Protein AF-A0A809WTP2-F1 (afdb_monomer_lite)

pLDDT: mean 91.94, std 7.13, range [44.53, 98.62]

Structure (mmCIF, N/CA/C/O backbone):
data_AF-A0A809WTP2-F1
#
_entry.id   AF-A0A809WTP2-F1
#
loop_
_atom_site.group_PDB
_atom_site.id
_atom_site.type_symbol
_atom_site.label_atom_id
_atom_site.label_alt_id
_atom_site.label_comp_id
_atom_site.label_asym_id
_atom_site.label_entity_id
_atom_site.label_seq_id
_atom_site.pdbx_PDB_ins_code
_atom_site.Cartn_x
_atom_site.Cartn_y
_atom_site.Cartn_z
_atom_site.occupancy
_atom_site.B_iso_or_equiv
_atom_site.auth_seq_id
_atom_site.auth_comp_id
_atom_site.auth_asym_id
_atom_site.auth_atom_id
_atom_site.pdbx_PDB_model_num
ATOM 1 N N . MET A 1 1 ? 29.126 6.699 -30.511 1.00 44.53 1 MET A N 1
ATOM 2 C CA . MET A 1 1 ? 28.204 7.767 -30.075 1.00 44.53 1 MET A CA 1
ATOM 3 C C . MET A 1 1 ? 26.961 7.068 -29.576 1.00 44.53 1 MET A C 1
ATOM 5 O O . MET A 1 1 ? 26.428 6.268 -30.330 1.00 44.53 1 MET A O 1
ATOM 9 N N . SER A 1 2 ? 26.583 7.266 -28.314 1.00 55.53 2 SER A N 1
ATOM 10 C CA . SER A 1 2 ? 25.297 6.780 -27.807 1.00 55.53 2 SER A CA 1
ATOM 11 C C . SER A 1 2 ? 24.181 7.441 -28.612 1.00 55.53 2 SER A C 1
ATOM 13 O O . SER A 1 2 ? 24.232 8.654 -28.822 1.00 55.53 2 SER A O 1
ATOM 15 N N . ASP A 1 3 ? 23.219 6.651 -29.080 1.00 66.44 3 ASP A N 1
ATOM 16 C CA . ASP A 1 3 ? 21.968 7.174 -29.626 1.00 66.44 3 ASP A CA 1
ATOM 17 C C . ASP A 1 3 ? 21.341 8.094 -28.558 1.00 66.44 3 ASP A C 1
ATOM 19 O O . ASP A 1 3 ? 21.162 7.629 -27.425 1.00 66.44 3 ASP A O 1
ATOM 23 N N . PRO A 1 4 ? 21.097 9.390 -28.844 1.00 61.59 4 PRO A N 1
ATOM 24 C CA . PRO A 1 4 ? 20.534 10.329 -27.873 1.00 61.59 4 PRO A CA 1
ATOM 25 C C . PRO A 1 4 ? 19.273 9.788 -27.182 1.00 61.59 4 PRO A C 1
ATOM 27 O O . PRO A 1 4 ? 19.090 10.015 -25.991 1.00 61.59 4 PRO A O 1
ATOM 30 N N . ASP A 1 5 ? 18.478 8.988 -27.899 1.00 84.06 5 ASP A N 1
ATOM 31 C CA . ASP A 1 5 ? 17.240 8.370 -27.409 1.00 84.06 5 ASP A CA 1
ATOM 32 C C . ASP A 1 5 ? 17.485 7.353 -26.273 1.00 84.06 5 ASP A C 1
ATOM 34 O O . ASP A 1 5 ? 16.754 7.297 -25.283 1.00 84.06 5 ASP A O 1
ATOM 38 N N . ILE A 1 6 ? 18.582 6.589 -26.346 1.00 88.81 6 ILE A N 1
ATOM 39 C CA . ILE A 1 6 ? 18.905 5.568 -25.335 1.00 88.81 6 ILE A CA 1
ATOM 40 C C . ILE A 1 6 ? 19.351 6.221 -24.026 1.00 88.81 6 ILE A C 1
ATOM 42 O O . ILE A 1 6 ? 19.003 5.743 -22.947 1.00 88.81 6 ILE A O 1
ATOM 46 N N . ALA A 1 7 ? 20.132 7.300 -24.096 1.00 90.69 7 ALA A N 1
ATOM 47 C CA . ALA A 1 7 ? 20.603 7.991 -22.898 1.00 90.69 7 ALA A CA 1
ATOM 48 C C . ALA A 1 7 ? 19.428 8.558 -22.083 1.00 90.69 7 ALA A C 1
ATOM 50 O O . ALA A 1 7 ? 19.384 8.379 -20.862 1.00 90.69 7 ALA A O 1
ATOM 51 N N . ASP A 1 8 ? 18.453 9.162 -22.765 1.00 92.62 8 ASP A N 1
ATOM 52 C CA . ASP A 1 8 ? 17.235 9.687 -22.148 1.00 92.62 8 ASP A CA 1
ATOM 53 C C . ASP A 1 8 ? 16.361 8.561 -21.571 1.00 92.62 8 ASP A C 1
ATOM 55 O O . ASP A 1 8 ? 15.854 8.665 -20.449 1.00 92.62 8 ASP A O 1
ATOM 59 N N . GLU A 1 9 ? 16.236 7.437 -22.285 1.00 94.00 9 GLU A N 1
ATOM 60 C CA . GLU A 1 9 ? 15.513 6.262 -21.796 1.00 94.00 9 GLU A CA 1
ATOM 61 C C . GLU A 1 9 ? 16.144 5.668 -20.524 1.00 94.00 9 GLU A C 1
ATOM 63 O O . GLU A 1 9 ? 15.426 5.328 -19.576 1.00 94.00 9 GLU A O 1
ATOM 68 N N . LEU A 1 10 ? 17.475 5.580 -20.465 1.00 95.38 10 LEU A N 1
ATOM 69 C CA . LEU A 1 10 ? 18.195 5.112 -19.279 1.00 95.38 10 LEU A CA 1
ATOM 70 C C . LEU A 1 10 ? 18.031 6.075 -18.099 1.00 95.38 10 LEU A C 1
ATOM 72 O O . LEU A 1 10 ? 17.826 5.624 -16.970 1.00 95.38 10 LEU A O 1
ATOM 76 N N . ALA A 1 11 ? 18.069 7.385 -18.351 1.00 95.56 11 ALA A N 1
ATOM 77 C CA . ALA A 1 11 ? 17.828 8.390 -17.322 1.00 95.56 11 ALA A CA 1
ATOM 78 C C . ALA A 1 11 ? 16.411 8.271 -16.726 1.00 95.56 11 ALA A C 1
ATOM 80 O O . ALA A 1 11 ? 16.260 8.314 -15.501 1.00 95.56 11 ALA A O 1
ATOM 81 N N . ASP A 1 12 ? 15.379 8.047 -17.554 1.00 95.38 12 ASP A N 1
ATOM 82 C CA . ASP A 1 12 ? 14.007 7.809 -17.074 1.00 95.38 12 ASP A CA 1
ATOM 83 C C . ASP A 1 12 ? 13.903 6.527 -16.234 1.00 95.38 12 ASP A C 1
ATOM 85 O O . ASP A 1 12 ? 13.268 6.535 -15.177 1.00 95.38 12 ASP A O 1
ATOM 89 N N . ILE A 1 13 ? 14.551 5.437 -16.661 1.00 97.38 13 ILE A N 1
ATOM 90 C CA . ILE A 1 13 ? 14.579 4.171 -15.911 1.00 97.38 13 ILE A CA 1
ATOM 91 C C . ILE A 1 13 ? 15.212 4.369 -14.532 1.00 97.38 13 ILE A C 1
ATOM 93 O O . ILE A 1 13 ? 14.614 3.962 -13.537 1.00 97.38 13 ILE A O 1
ATOM 97 N N . ILE A 1 14 ? 16.378 5.018 -14.454 1.00 97.94 14 ILE A N 1
ATOM 98 C CA . ILE A 1 14 ? 17.082 5.265 -13.185 1.00 97.94 14 ILE A CA 1
ATOM 99 C C . ILE A 1 14 ? 16.226 6.125 -12.253 1.00 97.94 14 ILE A C 1
ATOM 101 O O . ILE A 1 14 ? 16.077 5.805 -11.073 1.00 97.94 14 ILE A O 1
ATOM 105 N N . ARG A 1 15 ? 15.622 7.198 -12.779 1.00 97.75 15 ARG A N 1
ATOM 106 C CA . ARG A 1 15 ? 14.734 8.069 -11.999 1.00 97.75 15 ARG A CA 1
ATOM 107 C C . ARG A 1 15 ? 13.575 7.273 -11.394 1.00 97.75 15 ARG A C 1
ATOM 109 O O . ARG A 1 15 ? 13.351 7.348 -10.189 1.00 97.75 15 ARG A O 1
ATOM 116 N N . ARG A 1 16 ? 12.874 6.479 -12.210 1.00 96.50 16 ARG A N 1
ATOM 117 C CA . ARG A 1 16 ? 11.748 5.644 -11.755 1.00 96.50 16 ARG A CA 1
ATOM 118 C C . ARG A 1 16 ? 12.181 4.586 -10.751 1.00 96.50 16 ARG A C 1
ATOM 120 O O . ARG A 1 16 ? 11.467 4.352 -9.785 1.00 96.50 16 ARG A O 1
ATOM 127 N N . TRP A 1 17 ? 13.333 3.958 -10.972 1.00 98.44 17 TRP A N 1
ATOM 128 C CA . TRP A 1 17 ? 13.883 2.964 -10.056 1.00 98.44 17 TRP A CA 1
ATOM 129 C C . TRP A 1 17 ? 14.045 3.548 -8.650 1.00 98.44 17 TRP A C 1
ATOM 131 O O . TRP A 1 17 ? 13.510 2.993 -7.694 1.00 98.44 17 TRP A O 1
ATOM 141 N N . ASN A 1 18 ? 14.688 4.715 -8.535 1.00 97.88 18 ASN A N 1
ATOM 142 C CA . ASN A 1 18 ? 14.889 5.396 -7.254 1.00 97.88 18 ASN A CA 1
ATOM 143 C C . ASN A 1 18 ? 13.562 5.799 -6.587 1.00 97.88 18 ASN A C 1
ATOM 145 O O . ASN A 1 18 ? 13.405 5.660 -5.374 1.00 97.88 18 ASN A O 1
ATOM 149 N N . GLU A 1 19 ? 12.595 6.285 -7.372 1.00 95.31 19 GLU A N 1
ATOM 150 C CA . GLU A 1 19 ? 11.250 6.610 -6.875 1.00 95.31 19 GLU A CA 1
ATOM 151 C C . GLU A 1 19 ? 10.561 5.374 -6.281 1.00 95.31 19 GLU A C 1
ATOM 153 O O . GLU A 1 19 ? 9.998 5.439 -5.185 1.00 95.31 19 GLU A O 1
ATOM 158 N N . ILE A 1 20 ? 10.641 4.237 -6.974 1.00 96.19 20 ILE A N 1
ATOM 159 C CA . ILE A 1 20 ? 10.023 2.982 -6.541 1.00 96.19 20 ILE A CA 1
ATOM 160 C C . ILE A 1 20 ? 10.742 2.397 -5.329 1.00 96.19 20 ILE A C 1
ATOM 162 O O . ILE A 1 20 ? 10.068 1.923 -4.423 1.00 96.19 20 ILE A O 1
ATOM 166 N N . GLU A 1 21 ? 12.071 2.467 -5.245 1.00 97.81 21 GLU A N 1
ATOM 167 C CA . GLU A 1 21 ? 12.800 2.048 -4.040 1.00 97.81 21 GLU A CA 1
ATOM 168 C C . GLU A 1 21 ? 12.387 2.869 -2.812 1.00 97.81 21 GLU A C 1
ATOM 170 O O . GLU A 1 21 ? 12.148 2.308 -1.739 1.00 97.81 21 GLU A O 1
ATOM 175 N N . GLY A 1 22 ? 12.220 4.187 -2.970 1.00 94.75 22 GLY A N 1
ATOM 176 C CA . GLY A 1 22 ? 11.700 5.048 -1.908 1.00 94.75 22 GLY A CA 1
ATOM 177 C C . GLY A 1 22 ? 10.287 4.649 -1.471 1.00 94.75 22 GLY A C 1
ATOM 178 O O . GLY A 1 22 ? 10.005 4.547 -0.273 1.00 94.75 22 GLY A O 1
ATOM 179 N N . ARG A 1 23 ? 9.400 4.364 -2.432 1.00 92.62 23 ARG A N 1
ATOM 180 C CA . ARG A 1 23 ? 8.023 3.921 -2.158 1.00 92.62 23 ARG A CA 1
ATOM 181 C C . ARG A 1 23 ? 7.957 2.533 -1.538 1.00 92.62 23 ARG A C 1
ATOM 183 O O . ARG A 1 23 ? 7.187 2.339 -0.601 1.00 92.62 23 ARG A O 1
ATOM 190 N N . LEU A 1 24 ? 8.778 1.600 -2.011 1.00 96.25 24 LEU A N 1
ATOM 191 C CA . LEU A 1 24 ? 8.940 0.279 -1.420 1.00 96.25 24 LEU A CA 1
ATOM 192 C C . LEU A 1 24 ? 9.347 0.423 0.039 1.00 96.25 24 LEU A C 1
ATOM 194 O O . LEU A 1 24 ? 8.697 -0.151 0.907 1.00 96.25 24 LEU A O 1
ATOM 198 N N . LYS A 1 25 ? 10.346 1.263 0.334 1.00 95.62 25 LYS A N 1
ATOM 199 C CA . LYS A 1 25 ? 10.796 1.436 1.712 1.00 95.62 25 LYS A CA 1
ATOM 200 C C . LYS A 1 25 ? 9.708 1.992 2.627 1.00 95.62 25 LYS A C 1
ATOM 202 O O . LYS A 1 25 ? 9.560 1.527 3.757 1.00 95.62 25 LYS A O 1
ATOM 207 N N . ALA A 1 26 ? 8.935 2.959 2.139 1.00 90.56 26 ALA A N 1
ATOM 208 C CA . ALA A 1 26 ? 7.790 3.490 2.870 1.00 90.56 26 ALA A CA 1
ATOM 209 C C . ALA A 1 26 ? 6.713 2.415 3.097 1.00 90.56 26 ALA A C 1
ATOM 211 O O . ALA A 1 26 ? 6.194 2.291 4.205 1.00 90.56 26 ALA A O 1
ATOM 212 N N . ALA A 1 27 ? 6.408 1.605 2.078 1.00 92.75 27 ALA A N 1
ATOM 213 C CA . ALA A 1 27 ? 5.456 0.506 2.193 1.00 92.75 27 ALA A CA 1
ATOM 214 C C . ALA A 1 27 ? 5.910 -0.534 3.231 1.00 92.75 27 ALA A C 1
ATOM 216 O O . ALA A 1 27 ? 5.104 -0.934 4.066 1.00 92.75 27 ALA A O 1
ATOM 217 N N . GLU A 1 28 ? 7.194 -0.903 3.252 1.00 95.12 28 GLU A N 1
ATOM 218 C CA . GLU A 1 28 ? 7.757 -1.809 4.263 1.00 95.12 28 GLU A CA 1
ATOM 219 C C . GLU A 1 28 ? 7.612 -1.259 5.685 1.00 95.12 28 GLU A C 1
ATOM 221 O O . GLU A 1 28 ? 7.230 -1.985 6.599 1.00 95.12 28 GLU A O 1
ATOM 226 N N . GLN A 1 29 ? 7.893 0.033 5.882 1.00 91.75 29 GLN A N 1
ATOM 227 C CA . GLN A 1 29 ? 7.759 0.681 7.189 1.00 91.75 29 GLN A CA 1
ATOM 228 C C . GLN A 1 29 ? 6.308 0.700 7.681 1.00 91.75 29 GLN A C 1
ATOM 230 O O . GLN A 1 29 ? 6.075 0.542 8.875 1.00 91.75 29 GLN A O 1
ATOM 235 N N . ILE A 1 30 ? 5.346 0.881 6.771 1.00 89.19 30 ILE A N 1
ATOM 236 C CA . ILE A 1 30 ? 3.913 0.854 7.091 1.00 89.19 30 ILE A CA 1
ATOM 237 C C . ILE A 1 30 ? 3.455 -0.571 7.408 1.00 89.19 30 ILE A C 1
ATOM 239 O O . ILE A 1 30 ? 2.767 -0.787 8.401 1.00 89.19 30 ILE A O 1
ATOM 243 N N . CYS A 1 31 ? 3.811 -1.534 6.557 1.00 93.00 31 CYS A N 1
ATOM 244 C CA . CYS A 1 31 ? 3.331 -2.909 6.680 1.00 93.00 31 CYS A CA 1
ATOM 245 C C . CYS A 1 31 ? 4.025 -3.671 7.817 1.00 93.00 31 CYS A C 1
ATOM 247 O O . CYS A 1 31 ? 3.471 -4.644 8.318 1.00 93.00 31 CYS A O 1
ATOM 249 N N . GLY A 1 32 ? 5.228 -3.240 8.208 1.00 94.12 32 GLY A N 1
ATOM 250 C CA . GLY A 1 32 ? 6.083 -3.937 9.166 1.00 94.12 32 GLY A CA 1
ATOM 251 C C . GLY A 1 32 ? 6.856 -5.118 8.571 1.00 94.12 32 GLY A C 1
ATOM 252 O O . GLY A 1 32 ? 7.603 -5.762 9.299 1.00 94.12 32 GLY A O 1
ATOM 253 N N . ASP A 1 33 ? 6.716 -5.373 7.266 1.00 96.31 33 ASP A N 1
ATOM 254 C CA . ASP A 1 33 ? 7.278 -6.520 6.550 1.00 96.31 33 ASP A CA 1
ATOM 255 C C . ASP A 1 33 ? 7.764 -6.130 5.145 1.00 96.31 33 ASP A C 1
ATOM 257 O O . ASP A 1 33 ? 7.343 -5.124 4.569 1.00 96.31 33 ASP A O 1
ATOM 261 N N . ALA A 1 34 ? 8.632 -6.961 4.563 1.00 95.88 34 ALA A N 1
ATOM 262 C CA . ALA A 1 34 ? 9.078 -6.802 3.181 1.00 95.88 34 ALA A CA 1
ATOM 263 C C . ALA A 1 34 ? 7.922 -7.010 2.183 1.00 95.88 34 ALA A C 1
ATOM 265 O O . ALA A 1 34 ? 7.234 -8.034 2.220 1.00 95.88 34 ALA A O 1
ATOM 266 N N . VAL A 1 35 ? 7.757 -6.098 1.215 1.00 97.88 35 VAL A N 1
ATOM 267 C CA . VAL A 1 35 ? 6.777 -6.259 0.122 1.00 97.88 35 VAL A CA 1
ATOM 268 C C . VAL A 1 35 ? 7.360 -7.180 -0.955 1.00 97.88 35 VAL A C 1
ATOM 270 O O . VAL A 1 35 ? 7.861 -6.741 -1.990 1.00 97.88 35 VAL A O 1
ATOM 273 N N . VAL A 1 36 ? 7.322 -8.490 -0.694 1.00 98.25 36 VAL A N 1
ATOM 274 C CA . VAL A 1 36 ? 7.994 -9.523 -1.511 1.00 98.25 36 VAL A CA 1
ATOM 275 C C . VAL A 1 36 ? 7.614 -9.459 -2.996 1.00 98.25 36 VAL A C 1
ATOM 277 O O . VAL A 1 36 ? 8.471 -9.679 -3.851 1.00 98.25 36 VAL A O 1
ATOM 280 N N . ALA A 1 37 ? 6.355 -9.145 -3.314 1.00 97.94 37 ALA A N 1
ATOM 281 C CA . ALA A 1 37 ? 5.888 -9.004 -4.695 1.00 97.94 37 ALA A CA 1
ATOM 282 C C . ALA A 1 37 ? 6.651 -7.890 -5.439 1.00 97.94 37 ALA A C 1
ATOM 284 O O . ALA A 1 37 ? 7.336 -8.173 -6.422 1.00 97.94 37 ALA A O 1
ATOM 285 N N . ALA A 1 38 ? 6.686 -6.680 -4.873 1.00 98.00 38 ALA A N 1
ATOM 286 C CA . ALA A 1 38 ? 7.427 -5.552 -5.434 1.00 98.00 38 ALA A CA 1
ATOM 287 C C . ALA A 1 38 ? 8.937 -5.830 -5.548 1.00 98.00 38 ALA A C 1
ATOM 289 O O . ALA A 1 38 ? 9.559 -5.507 -6.560 1.00 98.00 38 ALA A O 1
ATOM 290 N N . VAL A 1 39 ? 9.536 -6.488 -4.546 1.00 98.44 39 VAL A N 1
ATOM 291 C CA . VAL A 1 39 ? 10.953 -6.898 -4.590 1.00 98.44 39 VAL A CA 1
ATOM 292 C C . VAL A 1 39 ? 11.219 -7.856 -5.754 1.00 98.44 39 VAL A C 1
ATOM 294 O O . VAL A 1 39 ? 12.243 -7.749 -6.434 1.00 98.44 39 VAL A O 1
ATOM 297 N N . ASN A 1 40 ? 10.312 -8.800 -6.009 1.00 98.56 40 ASN A N 1
ATOM 298 C CA . ASN A 1 40 ? 10.445 -9.716 -7.135 1.00 98.56 40 ASN A CA 1
ATOM 299 C C . ASN A 1 40 ? 10.354 -8.976 -8.472 1.00 98.56 40 ASN A C 1
ATOM 301 O O . ASN A 1 40 ? 11.194 -9.225 -9.339 1.00 98.56 40 ASN A O 1
ATOM 305 N N . GLU A 1 41 ? 9.416 -8.041 -8.620 1.00 98.50 41 GLU A N 1
ATOM 306 C CA . GLU A 1 41 ? 9.301 -7.183 -9.805 1.00 98.50 41 GLU A CA 1
ATOM 307 C C . GLU A 1 41 ? 10.586 -6.365 -10.041 1.00 98.50 41 GLU A C 1
ATOM 309 O O . GLU A 1 41 ? 11.133 -6.393 -11.145 1.00 98.50 41 GLU A O 1
ATOM 314 N N . LEU A 1 42 ? 11.175 -5.757 -9.002 1.00 98.44 42 LEU A N 1
ATOM 315 C CA . LEU A 1 42 ? 12.479 -5.079 -9.104 1.00 98.44 42 LEU A CA 1
ATOM 316 C C . LEU A 1 42 ? 13.608 -6.034 -9.520 1.00 98.44 42 LEU A C 1
ATOM 318 O O . LEU A 1 42 ? 14.456 -5.690 -10.345 1.00 98.44 42 LEU A O 1
ATOM 322 N N . ARG A 1 43 ? 13.614 -7.277 -9.023 1.00 98.62 43 ARG A N 1
ATOM 323 C CA . ARG A 1 43 ? 14.579 -8.295 -9.473 1.00 98.62 43 ARG A CA 1
ATOM 324 C C . ARG A 1 43 ? 14.394 -8.662 -10.944 1.00 98.62 43 ARG A C 1
ATOM 326 O O . ARG A 1 43 ? 15.392 -8.887 -11.632 1.00 98.62 43 ARG A O 1
ATOM 333 N N . TYR A 1 44 ? 13.155 -8.773 -11.430 1.00 98.62 44 TYR A N 1
ATOM 334 C CA . TYR A 1 44 ? 12.888 -8.998 -12.854 1.00 98.62 44 TYR A CA 1
ATOM 335 C C . TYR A 1 44 ? 13.322 -7.789 -13.687 1.00 98.62 44 TYR A C 1
ATOM 337 O O . TYR A 1 44 ? 13.967 -7.981 -14.717 1.00 98.62 44 TYR A O 1
ATOM 345 N N . ALA A 1 45 ? 13.056 -6.565 -13.223 1.00 98.44 45 ALA A N 1
ATOM 346 C CA . ALA A 1 45 ? 13.538 -5.336 -13.847 1.00 98.44 45 ALA A CA 1
ATOM 347 C C . ALA A 1 45 ? 15.071 -5.334 -13.963 1.00 98.44 45 ALA A C 1
ATOM 349 O O . ALA A 1 45 ? 15.602 -5.124 -15.048 1.00 98.44 45 ALA A O 1
ATOM 350 N N . GLY A 1 46 ? 15.785 -5.672 -12.887 1.00 98.38 46 GLY A N 1
ATOM 351 C CA . GLY A 1 46 ? 17.249 -5.725 -12.883 1.00 98.38 46 GLY A CA 1
ATOM 352 C C . GLY A 1 46 ? 17.818 -6.735 -13.879 1.00 98.38 46 GLY A C 1
ATOM 353 O O . GLY A 1 46 ? 18.771 -6.424 -14.587 1.00 98.38 46 GLY A O 1
ATOM 354 N N . ARG A 1 47 ? 17.203 -7.921 -14.006 1.00 98.62 47 ARG A N 1
ATOM 355 C CA . ARG A 1 47 ? 17.600 -8.911 -15.026 1.00 98.62 47 ARG A CA 1
ATOM 356 C C . ARG A 1 47 ? 17.438 -8.366 -16.444 1.00 98.62 47 ARG A C 1
ATOM 358 O O . ARG A 1 47 ? 18.391 -8.395 -17.209 1.00 98.62 47 ARG A O 1
ATOM 365 N N . GLN A 1 48 ? 16.266 -7.813 -16.757 1.00 98.44 48 GLN A N 1
ATOM 366 C CA . GLN A 1 48 ? 15.998 -7.226 -18.074 1.00 98.44 48 GLN A CA 1
ATOM 367 C C . GLN A 1 48 ? 16.960 -6.070 -18.385 1.00 98.44 48 GLN A C 1
ATOM 369 O O . GLN A 1 48 ? 17.408 -5.924 -19.517 1.00 98.44 48 GLN A O 1
ATOM 374 N N . PHE A 1 49 ? 17.326 -5.276 -17.377 1.00 98.38 49 PHE A N 1
ATOM 375 C CA . PHE A 1 49 ? 18.304 -4.206 -17.533 1.00 98.38 49 PHE A CA 1
ATOM 376 C C . PHE A 1 49 ? 19.699 -4.749 -17.871 1.00 98.38 49 PHE A C 1
ATOM 378 O O . PHE A 1 49 ? 20.337 -4.261 -18.800 1.00 98.38 49 PHE A O 1
ATOM 385 N N . VAL A 1 50 ? 20.159 -5.788 -17.165 1.00 98.38 50 VAL A N 1
ATOM 386 C CA . VAL A 1 50 ? 21.442 -6.451 -17.458 1.00 98.38 50 VAL A CA 1
ATOM 387 C C . VAL A 1 50 ? 21.449 -7.050 -18.867 1.00 98.38 50 VAL A C 1
ATOM 389 O O . VAL A 1 50 ? 22.438 -6.883 -19.584 1.00 98.38 50 VAL A O 1
ATOM 392 N N . ASP A 1 51 ? 20.356 -7.683 -19.296 1.00 98.12 51 ASP A N 1
ATOM 393 C CA . ASP A 1 51 ? 20.224 -8.224 -20.654 1.00 98.12 51 ASP A CA 1
ATOM 394 C C . ASP A 1 51 ? 20.311 -7.106 -21.711 1.00 98.12 51 ASP A C 1
ATOM 396 O O . ASP A 1 51 ? 21.087 -7.210 -22.665 1.00 98.12 51 ASP A O 1
ATOM 400 N N . ALA A 1 52 ? 19.611 -5.983 -21.499 1.00 97.00 52 ALA A N 1
ATOM 401 C CA . ALA A 1 52 ? 19.697 -4.810 -22.371 1.00 97.00 52 ALA A CA 1
ATOM 402 C C . ALA A 1 52 ? 21.129 -4.253 -22.451 1.00 97.00 52 ALA A C 1
ATOM 404 O O . ALA A 1 52 ? 21.631 -3.990 -23.544 1.00 97.00 52 ALA A O 1
ATOM 405 N N . MET A 1 53 ? 21.813 -4.106 -21.312 1.00 96.94 53 MET A N 1
ATOM 406 C CA . MET A 1 53 ? 23.185 -3.585 -21.266 1.00 96.94 53 MET A CA 1
ATOM 407 C C . MET A 1 53 ? 24.192 -4.542 -21.907 1.00 96.94 53 MET A C 1
ATOM 409 O O . MET A 1 53 ? 25.126 -4.101 -22.576 1.00 96.94 53 MET A O 1
ATOM 413 N N . THR A 1 54 ? 23.973 -5.850 -21.773 1.00 97.31 54 THR A N 1
ATOM 414 C CA . THR A 1 54 ? 24.784 -6.875 -22.443 1.00 97.31 54 THR A CA 1
ATOM 415 C C . THR A 1 54 ? 24.683 -6.750 -23.957 1.00 97.31 54 THR A C 1
ATOM 417 O O . THR A 1 54 ? 25.676 -6.944 -24.648 1.00 97.31 54 THR A O 1
ATOM 420 N N . ILE A 1 55 ? 23.510 -6.398 -24.487 1.00 95.75 55 ILE A N 1
ATOM 421 C CA . ILE A 1 55 ? 23.333 -6.136 -25.918 1.00 95.75 55 ILE A CA 1
ATOM 422 C C . ILE A 1 55 ? 23.936 -4.781 -26.313 1.00 95.75 55 ILE A C 1
ATOM 424 O O . ILE A 1 55 ? 24.579 -4.689 -27.358 1.00 95.75 55 ILE A O 1
ATOM 428 N N . TYR A 1 56 ? 23.770 -3.747 -25.484 1.00 93.62 56 TYR A N 1
ATOM 429 C CA . TYR A 1 56 ? 24.292 -2.397 -25.731 1.00 93.62 56 TYR A CA 1
ATOM 430 C C . TYR A 1 56 ? 25.817 -2.363 -25.911 1.00 93.62 56 TYR A C 1
ATOM 432 O O . TYR A 1 56 ? 26.326 -1.640 -26.762 1.00 93.62 56 TYR A O 1
ATOM 440 N N . VAL A 1 57 ? 26.555 -3.164 -25.135 1.00 95.00 57 VAL A N 1
ATOM 441 C CA . VAL A 1 57 ? 28.028 -3.203 -25.191 1.00 95.00 57 VAL A CA 1
ATOM 442 C C . VAL A 1 57 ? 28.595 -4.117 -26.288 1.00 95.00 57 VAL A C 1
ATOM 444 O O . VAL A 1 57 ? 29.812 -4.143 -26.480 1.00 95.00 57 VAL A O 1
ATOM 447 N N . LYS A 1 58 ? 27.756 -4.869 -27.020 1.00 93.75 58 LYS A N 1
ATOM 448 C CA . LYS A 1 58 ? 28.216 -5.692 -28.153 1.00 93.75 58 LYS A CA 1
ATOM 449 C C . LYS A 1 58 ? 28.715 -4.808 -29.297 1.00 93.75 58 LYS A C 1
ATOM 451 O O . LYS A 1 58 ? 28.111 -3.793 -29.625 1.00 93.75 58 LYS A O 1
ATOM 456 N N . SER A 1 59 ? 29.790 -5.239 -29.954 1.00 86.50 59 SER A N 1
ATOM 457 C CA . SER A 1 59 ? 30.302 -4.604 -31.169 1.00 86.50 59 SER A CA 1
ATOM 458 C C . SER A 1 59 ? 30.845 -5.661 -32.143 1.00 86.50 59 SER A C 1
ATOM 460 O O . SER A 1 59 ? 31.669 -6.478 -31.722 1.00 86.50 59 SER A O 1
ATOM 462 N N . PRO A 1 60 ? 30.422 -5.667 -33.424 1.00 89.25 60 PRO A N 1
ATOM 463 C CA . PRO A 1 60 ? 29.411 -4.786 -34.017 1.00 89.25 60 PRO A CA 1
ATOM 464 C C . PRO A 1 60 ? 27.989 -5.129 -33.538 1.00 89.25 60 PRO A C 1
ATOM 466 O O . PRO A 1 60 ? 27.682 -6.289 -33.276 1.00 89.25 60 PRO A O 1
ATOM 469 N N . GLN A 1 61 ? 27.123 -4.119 -33.437 1.00 92.69 61 GLN A N 1
ATOM 470 C CA . GLN A 1 61 ? 25.700 -4.300 -33.138 1.00 92.69 61 GLN A CA 1
ATOM 471 C C . GLN A 1 61 ? 24.904 -4.509 -34.428 1.00 92.69 61 GLN A C 1
ATOM 473 O O . GLN A 1 61 ? 25.086 -3.772 -35.399 1.00 92.69 61 GLN A O 1
ATOM 478 N N . THR A 1 62 ? 24.005 -5.492 -34.430 1.00 94.75 62 THR A N 1
ATOM 479 C CA . THR A 1 62 ? 23.037 -5.686 -35.518 1.00 94.75 62 THR A CA 1
ATOM 480 C C . THR A 1 62 ? 21.754 -4.885 -35.272 1.00 94.75 62 THR A C 1
ATOM 482 O O . THR A 1 62 ? 21.488 -4.419 -34.163 1.00 94.75 62 THR A O 1
ATOM 485 N N . GLU A 1 63 ? 20.916 -4.721 -36.297 1.00 93.06 63 GLU A N 1
ATOM 486 C CA . GLU A 1 63 ? 19.597 -4.096 -36.119 1.00 93.06 63 GLU A CA 1
ATOM 487 C C . GLU A 1 63 ? 18.697 -4.926 -35.182 1.00 93.06 63 GLU A C 1
ATOM 489 O O . GLU A 1 63 ? 17.960 -4.377 -34.360 1.00 93.06 63 GLU A O 1
ATOM 494 N N . ASP A 1 64 ? 18.806 -6.255 -35.268 1.00 95.69 64 ASP A N 1
ATOM 495 C CA . ASP A 1 64 ? 18.107 -7.214 -34.412 1.00 95.69 64 ASP A CA 1
ATOM 496 C C . ASP A 1 64 ? 18.499 -7.039 -32.940 1.00 95.69 64 ASP A C 1
ATOM 498 O O . ASP A 1 64 ? 17.617 -6.981 -32.080 1.00 95.69 64 ASP A O 1
ATOM 502 N N . ASP A 1 65 ? 19.795 -6.858 -32.657 1.00 95.06 65 ASP A N 1
ATOM 503 C CA . ASP A 1 65 ? 20.292 -6.517 -31.319 1.00 95.06 65 ASP A CA 1
ATOM 504 C C . ASP A 1 65 ? 19.631 -5.224 -30.807 1.00 95.06 65 ASP A C 1
ATOM 506 O O . ASP A 1 65 ? 19.123 -5.177 -29.686 1.00 95.06 65 ASP A O 1
ATOM 510 N N . GLY A 1 66 ? 19.558 -4.184 -31.644 1.00 92.75 66 GLY A N 1
ATOM 511 C CA . GLY A 1 66 ? 18.908 -2.922 -31.282 1.00 92.75 66 GLY A CA 1
ATOM 512 C C . GLY A 1 66 ? 17.420 -3.077 -30.935 1.00 92.75 66 GLY A C 1
ATOM 513 O O . GLY A 1 66 ? 16.931 -2.445 -29.993 1.00 92.75 66 GLY A O 1
ATOM 514 N N . ARG A 1 67 ? 16.682 -3.934 -31.658 1.00 93.44 67 ARG A N 1
ATOM 515 C CA . ARG A 1 67 ? 15.264 -4.219 -31.365 1.00 93.44 67 ARG A CA 1
ATOM 516 C C . ARG A 1 67 ? 15.092 -5.011 -30.069 1.00 93.44 67 ARG A C 1
ATOM 518 O O . ARG A 1 67 ? 14.228 -4.654 -29.267 1.00 93.44 67 ARG A O 1
ATOM 525 N N . GLU A 1 68 ? 15.910 -6.034 -29.839 1.00 96.38 68 GLU A N 1
ATOM 526 C CA . GLU A 1 68 ? 15.816 -6.847 -28.620 1.00 96.38 68 GLU A CA 1
ATOM 527 C C . GLU A 1 68 ? 16.232 -6.048 -27.374 1.00 96.38 68 GLU A C 1
ATOM 529 O O . GLU A 1 68 ? 15.566 -6.118 -26.342 1.00 96.38 68 GLU A O 1
ATOM 534 N N . MET A 1 69 ? 17.250 -5.188 -27.480 1.00 95.75 69 MET A N 1
ATOM 535 C CA . MET A 1 69 ? 17.630 -4.257 -26.412 1.00 95.75 69 MET A CA 1
ATOM 536 C C . MET A 1 69 ? 16.462 -3.347 -26.005 1.00 95.75 69 MET A C 1
ATOM 538 O O . MET A 1 69 ? 16.145 -3.254 -24.820 1.00 95.75 69 MET A O 1
ATOM 542 N N . ARG A 1 70 ? 15.778 -2.712 -26.969 1.00 94.62 70 ARG A N 1
ATOM 543 C CA . ARG A 1 70 ? 14.610 -1.857 -26.681 1.00 94.62 70 ARG A CA 1
ATOM 544 C C . ARG A 1 70 ? 13.475 -2.629 -26.015 1.00 94.62 70 ARG A C 1
ATOM 546 O O . ARG A 1 70 ? 12.858 -2.132 -25.077 1.00 94.62 70 ARG A O 1
ATOM 553 N N . LYS A 1 71 ? 13.223 -3.865 -26.447 1.00 96.00 71 LYS A N 1
ATOM 554 C CA . LYS A 1 71 ? 12.235 -4.749 -25.814 1.00 96.00 71 LYS A CA 1
ATOM 555 C C . LYS A 1 71 ? 12.597 -5.048 -24.355 1.00 96.00 71 LYS A C 1
ATOM 557 O O . LYS A 1 71 ? 11.722 -4.995 -23.492 1.00 96.00 71 LYS A O 1
ATOM 562 N N . HIS A 1 72 ? 13.870 -5.302 -24.051 1.00 97.56 72 HIS A N 1
ATOM 563 C CA . HIS A 1 72 ? 14.322 -5.458 -22.668 1.00 97.56 72 HIS A CA 1
ATOM 564 C C . HIS A 1 72 ? 14.121 -4.176 -21.845 1.00 97.56 72 HIS A C 1
ATOM 566 O O . HIS A 1 72 ? 13.562 -4.253 -20.753 1.00 97.56 72 HIS A O 1
ATOM 572 N N . LEU A 1 73 ? 14.476 -2.995 -22.366 1.00 96.88 73 LEU A N 1
ATOM 573 C CA . LEU A 1 73 ? 14.241 -1.711 -21.682 1.00 96.88 73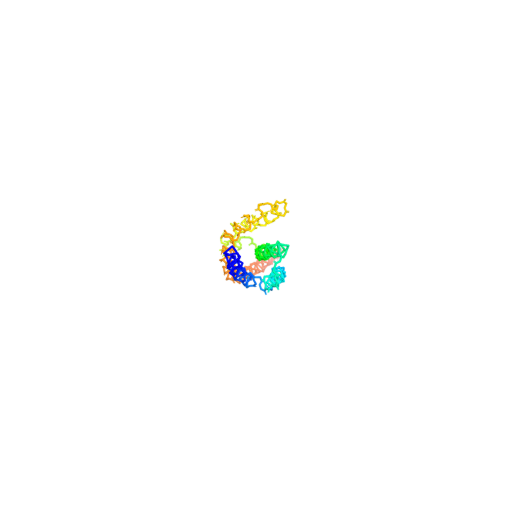 LEU A CA 1
ATOM 574 C C . LEU A 1 73 ? 12.745 -1.440 -21.443 1.00 96.88 73 LEU A C 1
ATOM 576 O O . LEU A 1 73 ? 12.349 -0.993 -20.364 1.00 96.88 73 LEU A O 1
ATOM 580 N N . GLN A 1 74 ? 11.889 -1.799 -22.400 1.00 95.88 74 GLN A N 1
ATOM 581 C CA . GLN A 1 74 ? 10.440 -1.741 -22.231 1.00 95.88 74 GLN A CA 1
ATOM 582 C C . GLN A 1 74 ? 9.968 -2.673 -21.099 1.00 95.88 74 GLN A C 1
ATOM 584 O O . GLN A 1 74 ? 9.157 -2.269 -20.264 1.00 95.88 74 GLN A O 1
ATOM 589 N N . ASN A 1 75 ? 10.516 -3.889 -21.009 1.00 96.81 75 ASN A N 1
ATOM 590 C CA . ASN A 1 75 ? 10.222 -4.812 -19.911 1.00 96.81 75 ASN A CA 1
ATOM 591 C C . ASN A 1 75 ? 10.707 -4.284 -18.552 1.00 96.81 75 ASN A C 1
ATOM 593 O O . ASN A 1 75 ? 10.008 -4.467 -17.557 1.00 96.81 75 ASN A O 1
ATOM 597 N N . VAL A 1 76 ? 11.855 -3.593 -18.491 1.00 98.12 76 VAL A N 1
ATOM 598 C CA . VAL A 1 76 ? 12.303 -2.896 -17.269 1.00 98.12 76 VAL A CA 1
ATOM 599 C C . VAL A 1 76 ? 11.226 -1.919 -16.807 1.00 98.12 76 VAL A C 1
ATOM 601 O O . VAL A 1 76 ? 10.790 -1.986 -15.660 1.00 98.12 76 VAL A O 1
ATOM 604 N N . LYS A 1 77 ? 10.733 -1.058 -17.707 1.00 96.44 77 LYS A N 1
ATOM 605 C CA . LYS A 1 77 ? 9.682 -0.076 -17.395 1.00 96.44 77 LYS A CA 1
ATOM 606 C C . LYS A 1 77 ? 8.386 -0.736 -16.909 1.00 96.44 77 LYS A C 1
ATOM 608 O O . LYS A 1 77 ? 7.765 -0.218 -15.980 1.00 96.44 77 LYS A O 1
ATOM 613 N N . TYR A 1 78 ? 7.986 -1.865 -17.498 1.00 95.50 78 TYR A N 1
ATOM 614 C CA . TYR A 1 78 ? 6.804 -2.608 -17.049 1.00 95.50 78 TYR A CA 1
ATOM 615 C C . TYR A 1 78 ? 6.977 -3.215 -15.657 1.00 95.50 78 TYR A C 1
ATOM 617 O O . TYR A 1 78 ? 6.089 -3.055 -14.823 1.00 95.50 78 TYR A O 1
ATOM 625 N N . ASN A 1 79 ? 8.116 -3.849 -15.382 1.00 98.06 79 ASN A N 1
ATOM 626 C CA . ASN A 1 79 ? 8.392 -4.434 -14.070 1.00 98.06 79 ASN A CA 1
ATOM 627 C C . ASN A 1 79 ? 8.495 -3.349 -12.985 1.00 98.06 79 ASN A C 1
ATOM 629 O O . ASN A 1 79 ? 7.944 -3.504 -11.902 1.00 98.06 79 ASN A O 1
ATOM 633 N N . LEU A 1 80 ? 9.111 -2.202 -13.292 1.00 97.44 80 LEU A N 1
ATOM 634 C CA . LEU A 1 80 ? 9.112 -1.039 -12.400 1.00 97.44 80 LEU A CA 1
ATOM 635 C C . LEU A 1 80 ? 7.681 -0.571 -12.081 1.00 97.44 80 LEU A C 1
ATOM 637 O O . LEU A 1 80 ? 7.326 -0.373 -10.923 1.00 97.44 80 LEU A O 1
ATOM 641 N N . MET A 1 81 ? 6.822 -0.449 -13.094 1.00 94.50 81 MET A N 1
ATOM 642 C CA . MET A 1 81 ? 5.417 -0.089 -12.887 1.00 94.50 81 MET A CA 1
ATOM 643 C C . MET A 1 81 ? 4.663 -1.124 -12.032 1.00 94.50 81 MET A C 1
ATOM 645 O O . MET A 1 81 ? 3.864 -0.742 -11.183 1.00 94.50 81 MET A O 1
ATOM 649 N N . ASN A 1 82 ? 4.906 -2.420 -12.231 1.00 95.38 82 ASN A N 1
ATOM 650 C CA . ASN A 1 82 ? 4.288 -3.464 -11.412 1.00 95.38 82 ASN A CA 1
ATOM 651 C C . ASN A 1 82 ? 4.757 -3.400 -9.956 1.00 95.38 82 ASN A C 1
ATOM 653 O O . ASN A 1 82 ? 3.921 -3.466 -9.061 1.00 95.38 82 ASN A O 1
ATOM 657 N N . ALA A 1 83 ? 6.055 -3.190 -9.719 1.00 97.06 83 ALA A N 1
ATOM 658 C CA . ALA A 1 83 ? 6.592 -3.011 -8.373 1.00 97.06 83 ALA A CA 1
ATOM 659 C C . ALA A 1 83 ? 5.906 -1.846 -7.640 1.00 97.06 83 ALA A C 1
ATOM 661 O O . ALA A 1 83 ? 5.555 -1.958 -6.466 1.00 97.06 83 ALA A O 1
ATOM 662 N N . ASP A 1 84 ? 5.663 -0.745 -8.352 1.00 94.56 84 ASP A N 1
ATOM 663 C CA . ASP A 1 84 ? 4.946 0.414 -7.825 1.00 94.56 84 ASP A CA 1
ATOM 664 C C . ASP A 1 84 ? 3.488 0.099 -7.442 1.00 94.56 84 ASP A C 1
ATOM 666 O O . ASP A 1 84 ? 2.987 0.509 -6.385 1.00 94.56 84 ASP A O 1
ATOM 670 N N . HIS A 1 85 ? 2.803 -0.668 -8.295 1.00 93.69 85 HIS A N 1
ATOM 671 C CA . HIS A 1 85 ? 1.453 -1.155 -8.022 1.00 93.69 85 HIS A CA 1
ATOM 672 C C . HIS A 1 85 ? 1.431 -2.070 -6.792 1.00 93.69 85 HIS A C 1
ATOM 674 O O . HIS A 1 85 ? 0.601 -1.867 -5.910 1.00 93.69 85 HIS A O 1
ATOM 680 N N . ASP A 1 86 ? 2.374 -3.006 -6.686 1.00 95.75 86 ASP A N 1
ATOM 681 C CA . ASP A 1 86 ? 2.465 -3.950 -5.568 1.00 95.75 86 ASP A CA 1
ATOM 682 C C . ASP A 1 86 ? 2.728 -3.243 -4.230 1.00 95.75 86 ASP A C 1
ATOM 684 O O . ASP A 1 86 ? 2.164 -3.627 -3.204 1.00 95.75 86 ASP A O 1
ATOM 688 N N . CYS A 1 87 ? 3.525 -2.168 -4.229 1.00 93.94 87 CYS A N 1
ATOM 689 C CA . CYS A 1 87 ? 3.701 -1.322 -3.044 1.00 93.94 87 CYS A CA 1
ATOM 690 C C . CYS A 1 87 ? 2.376 -0.677 -2.612 1.00 93.94 87 CYS A C 1
ATOM 692 O O . CYS A 1 87 ? 2.067 -0.615 -1.423 1.00 93.94 87 CYS A O 1
ATOM 694 N N . THR A 1 88 ? 1.585 -0.203 -3.576 1.00 91.56 88 THR A N 1
ATOM 695 C CA . THR A 1 88 ? 0.280 0.424 -3.316 1.00 91.56 88 THR A CA 1
ATOM 696 C C . THR A 1 88 ? -0.725 -0.596 -2.782 1.00 91.56 88 THR A C 1
ATOM 698 O O . THR A 1 88 ? -1.373 -0.340 -1.767 1.00 91.56 88 THR A O 1
ATOM 701 N N . ASP A 1 89 ? -0.805 -1.769 -3.416 1.00 93.06 89 ASP A N 1
ATOM 702 C CA . ASP A 1 89 ? -1.683 -2.869 -3.007 1.00 93.06 89 ASP A CA 1
ATOM 703 C C . ASP A 1 89 ? -1.374 -3.323 -1.574 1.00 93.06 89 ASP A C 1
ATOM 705 O O . ASP A 1 89 ? -2.293 -3.487 -0.770 1.00 93.06 89 ASP A O 1
ATOM 709 N N . ALA A 1 90 ? -0.090 -3.475 -1.230 1.00 94.44 90 ALA A N 1
ATOM 710 C CA . ALA A 1 90 ? 0.336 -3.872 0.111 1.00 94.44 90 ALA A CA 1
ATOM 711 C C . ALA A 1 90 ? -0.123 -2.871 1.182 1.00 94.44 90 ALA A C 1
ATOM 713 O O . ALA A 1 90 ? -0.701 -3.263 2.197 1.00 94.44 90 ALA A O 1
ATOM 714 N N . VAL A 1 91 ? 0.068 -1.573 0.926 1.00 91.81 91 VAL A N 1
ATOM 715 C CA . VAL A 1 91 ? -0.354 -0.506 1.841 1.00 91.81 91 VAL A CA 1
ATOM 716 C C . VAL A 1 91 ? -1.877 -0.483 2.001 1.00 91.81 91 VAL A C 1
ATOM 718 O O . VAL A 1 91 ? -2.376 -0.438 3.126 1.00 91.81 91 VAL A O 1
ATOM 721 N N . CYS A 1 92 ? -2.635 -0.549 0.903 1.00 91.75 92 CYS A N 1
ATOM 722 C CA . CYS A 1 92 ? -4.099 -0.575 0.957 1.00 91.75 92 CYS A CA 1
ATOM 723 C C . CYS A 1 92 ? -4.625 -1.794 1.727 1.00 91.75 92 CYS A C 1
ATOM 725 O O . CYS A 1 92 ? -5.508 -1.647 2.576 1.00 91.75 92 CYS A O 1
ATOM 727 N N . LEU A 1 93 ? -4.050 -2.977 1.487 1.00 93.31 93 LEU A N 1
ATOM 728 C CA . LEU A 1 93 ? -4.418 -4.204 2.189 1.00 93.31 93 LEU A CA 1
ATOM 729 C C . LEU A 1 93 ? -4.133 -4.108 3.691 1.00 93.31 93 LEU A C 1
ATOM 731 O O . LEU A 1 93 ? -4.999 -4.451 4.498 1.00 93.31 93 LEU A O 1
ATOM 735 N N . PHE A 1 94 ? -2.957 -3.605 4.074 1.00 93.44 94 PHE A N 1
ATOM 736 C CA . PHE A 1 94 ? -2.595 -3.412 5.478 1.00 93.44 94 PHE A CA 1
ATOM 737 C C . PHE A 1 94 ? -3.632 -2.556 6.215 1.00 93.44 94 PHE A C 1
ATOM 739 O O . PHE A 1 94 ? -4.137 -2.945 7.272 1.00 93.44 94 PHE A O 1
ATOM 746 N N . TYR A 1 95 ? -4.004 -1.409 5.639 1.00 91.12 95 TYR A N 1
ATOM 747 C CA . TYR A 1 95 ? -4.988 -0.526 6.260 1.00 91.12 95 TYR A CA 1
ATOM 748 C C . TYR A 1 95 ? -6.393 -1.113 6.274 1.00 91.12 95 TYR A C 1
ATOM 750 O O . TYR A 1 95 ? -7.099 -0.945 7.268 1.00 91.12 95 TYR A O 1
ATOM 758 N N . HIS A 1 96 ? -6.789 -1.838 5.228 1.00 93.00 96 HIS A N 1
ATOM 759 C CA . HIS A 1 96 ? -8.061 -2.551 5.211 1.00 93.00 96 HIS A CA 1
ATOM 760 C C . HIS A 1 96 ? -8.167 -3.548 6.370 1.00 93.00 96 HIS A C 1
ATOM 762 O O . HIS A 1 96 ? -9.121 -3.496 7.149 1.00 93.00 96 HIS A O 1
ATOM 768 N N . GLU A 1 97 ? -7.159 -4.405 6.538 1.00 94.06 97 GLU A N 1
ATOM 769 C CA . GLU A 1 97 ? -7.140 -5.391 7.620 1.00 94.06 97 GLU A CA 1
ATOM 770 C C . GLU A 1 97 ? -7.070 -4.731 8.998 1.00 94.06 97 GLU A C 1
ATOM 772 O O . GLU A 1 97 ? -7.716 -5.186 9.946 1.00 94.06 97 GLU A O 1
ATOM 777 N N . ARG A 1 98 ? -6.342 -3.617 9.128 1.00 91.69 98 ARG A N 1
ATOM 778 C CA . ARG A 1 98 ? -6.263 -2.891 10.397 1.00 91.69 98 ARG A CA 1
ATOM 779 C C . ARG A 1 98 ? -7.584 -2.220 10.772 1.00 91.69 98 ARG A C 1
ATOM 781 O O . ARG A 1 98 ? -8.005 -2.332 11.920 1.00 91.69 98 ARG A O 1
ATOM 788 N N . VAL A 1 99 ? -8.276 -1.602 9.818 1.00 92.38 99 VAL A N 1
ATOM 789 C CA . VAL A 1 99 ? -9.614 -1.028 10.034 1.00 92.38 99 VAL A CA 1
ATOM 790 C C . VAL A 1 99 ? -10.629 -2.109 10.400 1.00 92.38 99 VAL A C 1
ATOM 792 O O . VAL A 1 99 ? -11.390 -1.951 11.356 1.00 92.38 99 VAL A O 1
ATOM 795 N N . LYS A 1 100 ? -10.604 -3.243 9.696 1.00 94.44 100 LYS A N 1
ATOM 796 C CA . LYS A 1 100 ? -11.447 -4.401 10.006 1.00 94.44 100 LYS A CA 1
ATOM 797 C C . LYS A 1 100 ? -11.187 -4.930 11.417 1.00 94.44 100 LYS A C 1
ATOM 799 O O . LYS A 1 100 ? -12.135 -5.213 12.145 1.00 94.44 100 LYS A O 1
ATOM 804 N N . ARG A 1 101 ? -9.918 -5.025 11.830 1.00 94.00 101 ARG A N 1
ATOM 805 C CA . ARG A 1 101 ? -9.542 -5.421 13.194 1.00 94.00 101 ARG A CA 1
ATOM 806 C C . ARG A 1 101 ? -10.119 -4.469 14.236 1.00 94.00 101 ARG A C 1
ATOM 808 O O . ARG A 1 101 ? -10.742 -4.933 15.183 1.00 94.00 101 ARG A O 1
ATOM 815 N N . MET A 1 102 ? -9.994 -3.159 14.032 1.00 92.06 102 MET A N 1
ATOM 816 C CA . MET A 1 102 ? -10.558 -2.187 14.969 1.00 92.06 102 MET A CA 1
ATOM 817 C C . MET A 1 102 ? -12.071 -2.325 15.113 1.00 92.06 102 MET A C 1
ATOM 819 O O . MET A 1 102 ? -12.575 -2.296 16.228 1.00 92.06 102 MET A O 1
ATOM 823 N N . LEU A 1 103 ? -12.795 -2.503 14.006 1.00 94.56 103 LEU A N 1
ATOM 824 C CA . LEU A 1 103 ? -14.246 -2.704 14.042 1.00 94.56 103 LEU A CA 1
ATOM 825 C C . LEU A 1 103 ? -14.651 -3.984 14.785 1.00 94.56 103 LEU A C 1
ATOM 827 O O . LEU A 1 103 ? -15.739 -4.037 15.355 1.00 94.56 103 LEU A O 1
ATOM 831 N N . ASN A 1 104 ? -13.787 -5.001 14.788 1.00 95.00 104 ASN A N 1
ATOM 832 C CA . ASN A 1 104 ? -14.012 -6.238 15.532 1.00 95.00 104 ASN A CA 1
ATOM 833 C C . ASN A 1 104 ? -13.672 -6.101 17.027 1.00 95.00 104 ASN A C 1
ATOM 835 O O . ASN A 1 104 ? -14.288 -6.769 17.855 1.00 95.00 104 ASN A O 1
ATOM 839 N N . GLU A 1 105 ? -12.689 -5.270 17.379 1.00 93.44 105 GLU A N 1
ATOM 840 C CA . GLU A 1 105 ? -12.176 -5.139 18.750 1.00 93.44 105 GLU A CA 1
ATOM 841 C C . GLU A 1 105 ? -12.858 -4.025 19.560 1.00 93.44 105 GLU A C 1
ATOM 843 O O . GLU A 1 105 ? -13.021 -4.152 20.778 1.00 93.44 105 GLU A O 1
ATOM 848 N N . TYR A 1 106 ? -13.290 -2.948 18.899 1.00 93.81 106 TYR A N 1
ATOM 849 C CA . TYR A 1 106 ? -13.795 -1.733 19.534 1.00 93.81 106 TYR A CA 1
ATOM 850 C C . TYR A 1 106 ? -15.205 -1.388 19.028 1.00 93.81 106 TYR A C 1
ATOM 852 O O . TYR A 1 106 ? -15.467 -1.439 17.824 1.00 93.81 106 TYR A O 1
ATOM 860 N N . PRO A 1 107 ? -16.130 -0.955 19.907 1.00 94.56 107 PRO A N 1
ATOM 861 C CA . PRO A 1 107 ? -17.395 -0.384 19.465 1.00 94.56 107 PRO A CA 1
ATOM 862 C C . PRO A 1 107 ? -17.159 0.864 18.610 1.00 94.56 107 PRO A C 1
ATOM 864 O O . PRO A 1 107 ? -16.364 1.730 18.977 1.00 94.56 107 PRO A O 1
ATOM 867 N N . LEU A 1 108 ? -17.915 1.014 17.519 1.00 95.12 108 LEU A N 1
ATOM 868 C CA . LEU A 1 108 ? -17.788 2.164 16.613 1.00 95.12 108 LEU A CA 1
ATOM 869 C C . LEU A 1 108 ? -17.898 3.515 17.338 1.00 95.12 108 LEU A C 1
ATOM 871 O O . LEU A 1 108 ? -17.202 4.456 16.977 1.00 95.12 108 LEU A O 1
ATOM 875 N N . ALA A 1 109 ? -18.742 3.619 18.369 1.00 95.56 109 ALA A N 1
ATOM 876 C CA . ALA A 1 109 ? -18.864 4.841 19.165 1.00 95.56 109 ALA A CA 1
ATOM 877 C C . ALA A 1 109 ? -17.536 5.232 19.838 1.00 95.56 109 ALA A C 1
ATOM 879 O O . ALA A 1 109 ? -17.145 6.391 19.771 1.00 95.56 109 ALA A O 1
ATOM 880 N N . THR A 1 110 ? -16.819 4.260 20.411 1.00 94.69 110 THR A N 1
ATOM 881 C CA . THR A 1 110 ? -15.490 4.472 21.002 1.00 94.69 110 THR A CA 1
ATOM 882 C C . THR A 1 110 ? -14.474 4.847 19.932 1.00 94.69 110 THR A C 1
ATOM 884 O O . THR A 1 110 ? -13.701 5.777 20.128 1.00 94.69 110 THR A O 1
ATOM 887 N N . ILE A 1 111 ? -14.503 4.186 18.770 1.00 94.94 111 ILE A N 1
ATOM 888 C CA . ILE A 1 111 ? -13.618 4.555 17.658 1.00 94.94 111 ILE A CA 1
ATOM 889 C C . ILE A 1 111 ? -13.845 6.016 17.262 1.00 94.94 111 ILE A C 1
ATOM 891 O O . ILE A 1 111 ? -12.884 6.761 17.153 1.00 94.94 111 ILE A O 1
ATOM 895 N N . LEU A 1 112 ? -15.096 6.451 17.097 1.00 95.25 112 LEU A N 1
ATOM 896 C CA . LEU A 1 112 ? -15.414 7.820 16.677 1.00 95.25 112 LEU A CA 1
ATOM 897 C C . LEU A 1 112 ? -15.122 8.881 17.744 1.00 95.25 112 LEU A C 1
ATOM 899 O O . LEU A 1 112 ? -14.876 10.029 17.388 1.00 95.25 112 LEU A O 1
ATOM 903 N N . GLU A 1 113 ? -15.128 8.517 19.026 1.00 94.50 113 GLU A N 1
ATOM 904 C CA . GLU A 1 113 ? -14.731 9.409 20.121 1.00 94.50 113 GLU A CA 1
ATOM 905 C C . GLU A 1 113 ? -13.242 9.773 20.034 1.00 94.50 113 GLU A C 1
ATOM 907 O O . GLU A 1 113 ? -12.879 10.945 20.117 1.00 94.50 113 GLU A O 1
ATOM 912 N N . TYR A 1 114 ? -12.382 8.774 19.821 1.00 93.25 114 TYR A N 1
ATOM 913 C CA . TYR A 1 114 ? -10.929 8.962 19.728 1.00 93.25 114 TYR A CA 1
ATOM 914 C C . TYR A 1 114 ? -10.445 9.228 18.304 1.00 93.25 114 TYR A C 1
ATOM 916 O O . TYR A 1 114 ? -9.299 9.641 18.098 1.00 93.25 114 TYR A O 1
ATOM 924 N N . PHE A 1 115 ? -11.301 8.964 17.321 1.00 91.25 115 PHE A N 1
ATOM 925 C CA . PHE A 1 115 ? -10.984 9.114 15.918 1.00 91.25 115 PHE A CA 1
ATOM 926 C C . PHE A 1 115 ? -12.192 9.521 15.062 1.00 91.25 115 PHE A C 1
ATOM 928 O O . PHE A 1 115 ? -12.766 8.705 14.331 1.00 91.25 115 PHE A O 1
ATOM 935 N N . PRO A 1 116 ? -12.584 10.804 15.115 1.00 93.06 116 PRO A N 1
ATOM 936 C CA . PRO A 1 116 ? -13.779 11.297 14.431 1.00 93.06 116 PRO A CA 1
ATOM 937 C C . PRO A 1 116 ? -13.755 11.105 12.908 1.00 93.06 116 PRO A C 1
ATOM 939 O O . PRO A 1 116 ? -14.799 10.885 12.293 1.00 93.06 116 PRO A O 1
ATOM 942 N N . GLU A 1 117 ? -12.574 11.150 12.287 1.00 91.06 117 GLU A N 1
ATOM 943 C CA . GLU A 1 117 ? -12.403 11.014 10.835 1.00 91.06 117 GLU A CA 1
ATOM 944 C C . GLU A 1 117 ? -12.482 9.559 10.340 1.00 91.06 117 GLU A C 1
ATOM 946 O O . GLU A 1 117 ? -12.409 9.307 9.137 1.00 91.06 117 GLU A O 1
ATOM 951 N N . PHE A 1 118 ? -12.664 8.586 11.240 1.00 92.31 118 PHE A N 1
ATOM 952 C CA . PHE A 1 118 ? -12.635 7.161 10.912 1.00 92.31 118 PHE A CA 1
ATOM 953 C C . PHE A 1 118 ? -13.591 6.773 9.775 1.00 92.31 118 PHE A C 1
ATOM 955 O O . PHE A 1 118 ? -13.212 5.986 8.911 1.00 92.31 118 PHE A O 1
ATOM 962 N N . ARG A 1 119 ? -14.806 7.344 9.724 1.00 93.31 119 ARG A N 1
ATOM 963 C CA . ARG A 1 119 ? -15.773 7.050 8.644 1.00 93.31 119 ARG A CA 1
ATOM 964 C C . ARG A 1 119 ? -15.233 7.429 7.271 1.00 93.31 119 ARG A C 1
ATOM 966 O O . ARG A 1 119 ? -15.249 6.605 6.368 1.00 93.31 119 ARG A O 1
ATOM 973 N N . GLN A 1 120 ? -14.723 8.652 7.143 1.00 91.44 120 GLN A N 1
ATOM 974 C CA . GLN A 1 120 ? -14.158 9.135 5.887 1.00 91.44 120 GLN A CA 1
ATOM 975 C C . GLN A 1 120 ? -13.034 8.210 5.415 1.00 91.44 120 GLN A C 1
ATOM 977 O O . GLN A 1 120 ? -12.937 7.902 4.232 1.00 91.44 120 GLN A O 1
ATOM 982 N N . ILE A 1 121 ? -12.200 7.748 6.342 1.00 88.69 121 ILE A N 1
ATOM 983 C CA . ILE A 1 121 ? -11.021 6.955 6.001 1.00 88.69 121 ILE A CA 1
ATOM 984 C C . ILE A 1 121 ? -11.402 5.512 5.674 1.00 88.69 121 ILE A C 1
ATOM 986 O O . ILE A 1 121 ? -10.879 4.944 4.717 1.00 88.69 121 ILE A O 1
ATOM 990 N N . HIS A 1 122 ? -12.366 4.942 6.395 1.00 91.56 122 HIS A N 1
ATOM 991 C CA . HIS A 1 122 ? -12.978 3.667 6.034 1.00 91.56 122 HIS A CA 1
ATOM 992 C C . HIS A 1 122 ? -13.532 3.706 4.600 1.00 91.56 122 HIS A C 1
ATOM 994 O O . HIS A 1 122 ? -13.226 2.822 3.801 1.00 91.56 122 HIS A O 1
ATOM 1000 N N . ASP A 1 123 ? -14.258 4.768 4.240 1.00 91.25 123 ASP A N 1
ATOM 1001 C CA . ASP A 1 123 ? -14.820 4.934 2.896 1.00 91.25 123 ASP A CA 1
ATOM 1002 C C . ASP A 1 123 ? -13.727 5.127 1.831 1.00 91.25 123 ASP A C 1
ATOM 1004 O O . ASP A 1 123 ? -13.830 4.596 0.725 1.00 91.25 123 ASP A O 1
ATOM 1008 N N . GLN A 1 124 ? -12.644 5.837 2.160 1.00 89.00 124 GLN A N 1
ATOM 1009 C CA . GLN A 1 124 ? -11.486 5.991 1.275 1.00 89.00 124 GLN A CA 1
ATOM 1010 C C . GLN A 1 124 ? -10.755 4.668 1.030 1.00 89.00 124 GLN A C 1
ATOM 1012 O O . GLN A 1 124 ? -10.348 4.410 -0.101 1.00 89.00 124 GLN A O 1
ATOM 1017 N N . ILE A 1 125 ? -10.586 3.835 2.060 1.00 90.69 125 ILE A N 1
ATOM 1018 C CA . ILE A 1 125 ? -9.956 2.514 1.937 1.00 90.69 125 ILE A CA 1
ATOM 1019 C C . ILE A 1 125 ? -10.839 1.583 1.105 1.00 90.69 125 ILE A C 1
ATOM 1021 O O . ILE A 1 125 ? -10.342 0.903 0.209 1.00 90.69 125 ILE A O 1
ATOM 1025 N N . ASP A 1 126 ? -12.149 1.575 1.356 1.00 90.50 126 ASP A N 1
ATOM 1026 C CA . ASP A 1 126 ? -13.101 0.791 0.566 1.00 90.50 126 ASP A CA 1
ATOM 1027 C C . ASP A 1 126 ? -13.124 1.248 -0.903 1.00 90.50 126 ASP A C 1
ATOM 1029 O O . ASP A 1 126 ? -13.072 0.429 -1.824 1.00 90.50 126 ASP A O 1
ATOM 1033 N N . GLY A 1 127 ? -13.099 2.563 -1.139 1.00 90.12 127 GLY A N 1
ATOM 1034 C CA . GLY A 1 127 ? -12.946 3.148 -2.469 1.00 90.12 127 GLY A CA 1
ATOM 1035 C C . GLY A 1 127 ? -11.650 2.714 -3.158 1.00 90.12 127 GLY A C 1
ATOM 1036 O O . GLY A 1 127 ? -11.688 2.270 -4.306 1.00 90.12 127 GLY A O 1
ATOM 1037 N N . ALA A 1 128 ? -10.518 2.765 -2.452 1.00 89.31 128 ALA A N 1
ATOM 1038 C CA . ALA A 1 128 ? -9.229 2.331 -2.983 1.00 89.31 128 ALA A CA 1
ATOM 1039 C C . ALA A 1 128 ? -9.234 0.843 -3.366 1.00 89.31 128 ALA A C 1
ATOM 1041 O O . ALA A 1 128 ? -8.826 0.486 -4.472 1.00 89.31 128 ALA A O 1
ATOM 1042 N N . ASN A 1 129 ? -9.782 -0.019 -2.508 1.00 88.81 129 ASN A N 1
ATOM 1043 C CA . ASN A 1 129 ? -9.898 -1.452 -2.777 1.00 88.81 129 ASN A CA 1
ATOM 1044 C C . ASN A 1 129 ? -10.795 -1.752 -3.984 1.00 88.81 129 ASN A C 1
ATOM 1046 O O . ASN A 1 129 ? -10.473 -2.632 -4.784 1.00 88.81 129 ASN A O 1
ATOM 1050 N N . LYS A 1 130 ? -11.892 -1.004 -4.162 1.00 90.81 130 LYS A N 1
ATOM 1051 C CA . LYS A 1 130 ? -12.750 -1.115 -5.353 1.00 90.81 130 LYS A CA 1
ATOM 1052 C C . LYS A 1 130 ? -11.997 -0.741 -6.625 1.00 90.81 130 L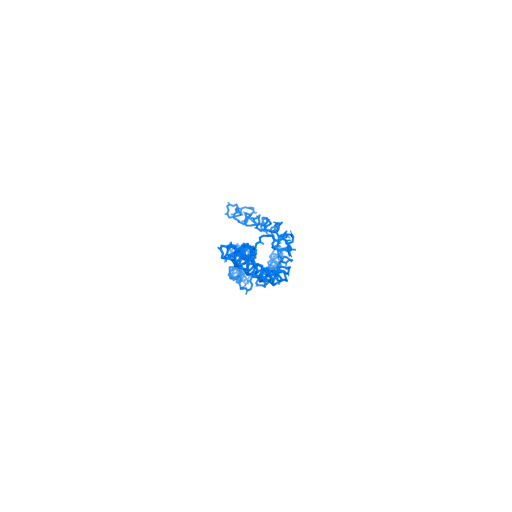YS A C 1
ATOM 1054 O O . LYS A 1 130 ? -12.088 -1.473 -7.607 1.00 90.81 130 LYS A O 1
ATOM 1059 N N . VAL A 1 131 ? -11.220 0.343 -6.599 1.00 89.38 131 VAL A N 1
ATOM 1060 C CA . VAL A 1 131 ? -10.388 0.754 -7.742 1.00 89.38 131 VAL A CA 1
ATOM 1061 C C . VAL A 1 131 ? -9.338 -0.313 -8.059 1.00 89.38 131 VAL A C 1
ATOM 1063 O O . VAL A 1 131 ? -9.199 -0.693 -9.221 1.00 89.38 131 VAL A O 1
ATOM 1066 N N . ILE A 1 132 ? -8.650 -0.855 -7.049 1.00 88.94 132 ILE A N 1
ATOM 1067 C CA . ILE A 1 132 ? -7.678 -1.947 -7.226 1.00 88.94 132 ILE A CA 1
ATOM 1068 C C . ILE A 1 132 ? -8.357 -3.166 -7.863 1.00 88.94 132 ILE A C 1
ATOM 1070 O O . ILE A 1 132 ? -7.861 -3.685 -8.865 1.00 88.94 132 ILE A O 1
ATOM 1074 N N . ALA A 1 133 ? -9.514 -3.591 -7.348 1.00 89.12 133 ALA A N 1
ATOM 1075 C CA . ALA A 1 133 ? -10.259 -4.728 -7.885 1.00 89.12 133 ALA A CA 1
ATOM 1076 C C . ALA A 1 133 ? -10.673 -4.509 -9.353 1.00 89.12 133 ALA A C 1
ATOM 1078 O O . ALA A 1 133 ? -10.390 -5.353 -10.202 1.00 89.12 133 ALA A O 1
ATOM 1079 N N . GLN A 1 134 ? -11.254 -3.350 -9.675 1.00 88.31 134 GLN A N 1
ATOM 1080 C CA . GLN A 1 134 ? -11.683 -2.992 -11.035 1.00 88.31 134 GLN A CA 1
ATOM 1081 C C . GLN A 1 134 ? -10.509 -2.838 -12.012 1.00 88.31 134 GLN A C 1
ATOM 1083 O O . GLN A 1 134 ? -10.624 -3.149 -13.201 1.00 88.31 134 GLN A O 1
ATOM 1088 N N . SER A 1 135 ? -9.346 -2.399 -11.525 1.00 86.62 135 SER A N 1
ATOM 1089 C CA . SER A 1 135 ? -8.145 -2.249 -12.353 1.00 86.62 135 SER A CA 1
ATOM 1090 C C . SER A 1 135 ? -7.639 -3.584 -12.920 1.00 86.62 135 SER A C 1
ATOM 1092 O O . SER A 1 135 ? -6.956 -3.606 -13.948 1.00 86.62 135 SER A O 1
ATOM 1094 N N . ARG A 1 136 ? -8.005 -4.712 -12.291 1.00 82.44 136 ARG A N 1
ATOM 1095 C CA . ARG A 1 136 ? -7.681 -6.060 -12.782 1.00 82.44 136 ARG A CA 1
ATOM 1096 C C . ARG A 1 136 ? -8.483 -6.434 -14.029 1.00 82.44 136 ARG A C 1
ATOM 1098 O O . ARG A 1 136 ? -8.000 -7.223 -14.839 1.00 82.44 136 ARG A O 1
ATOM 1105 N N . GLU A 1 137 ? -9.653 -5.829 -14.217 1.00 84.38 137 GLU A N 1
ATOM 1106 C CA . GLU A 1 137 ? -10.521 -6.035 -15.381 1.00 84.38 137 GLU A CA 1
ATOM 1107 C C . GLU A 1 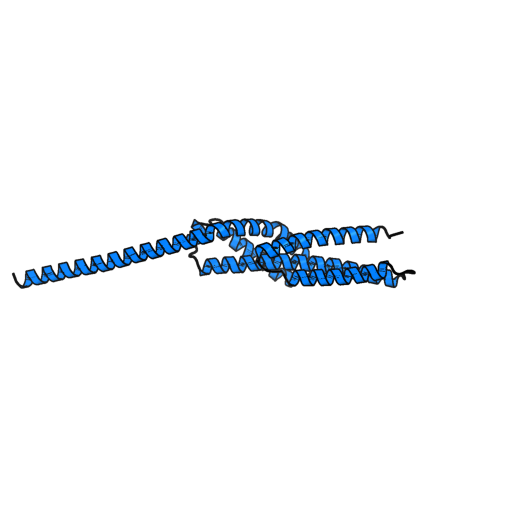137 ? -10.152 -5.099 -16.545 1.00 84.38 137 GLU A C 1
ATOM 1109 O O . GLU A 1 137 ? -10.349 -5.438 -17.711 1.00 84.38 137 GLU A O 1
ATOM 1114 N N . THR A 1 138 ? -9.550 -3.937 -16.254 1.00 83.31 138 THR A N 1
ATOM 1115 C CA . THR A 1 138 ? -9.270 -2.873 -17.236 1.00 83.31 138 THR A CA 1
ATOM 1116 C C . THR A 1 138 ? -7.779 -2.534 -17.345 1.00 83.31 138 THR A C 1
ATOM 1118 O O . THR A 1 138 ? -7.297 -1.499 -16.885 1.00 83.31 138 THR A O 1
ATOM 1121 N N . ARG A 1 139 ? -7.022 -3.390 -18.048 1.00 77.56 139 ARG A N 1
ATOM 1122 C CA . ARG A 1 139 ? -5.556 -3.245 -18.205 1.00 77.56 139 ARG A CA 1
ATOM 1123 C C . ARG A 1 139 ? -5.108 -1.903 -18.801 1.00 77.56 139 ARG A C 1
ATOM 1125 O O . ARG A 1 139 ? -4.044 -1.420 -18.434 1.00 77.56 139 ARG A O 1
ATOM 1132 N N . VAL A 1 140 ? -5.908 -1.305 -19.688 1.00 78.56 140 VAL A N 1
ATOM 1133 C CA . VAL A 1 140 ? -5.562 -0.062 -20.408 1.00 78.56 140 VAL A CA 1
ATOM 1134 C C . VAL A 1 140 ? -5.500 1.153 -19.472 1.00 78.56 140 VAL A C 1
ATOM 1136 O O . VAL A 1 140 ? -4.619 1.991 -19.622 1.00 78.56 140 VAL A O 1
ATOM 1139 N N . ASN A 1 141 ? -6.371 1.214 -18.459 1.00 83.19 141 ASN A N 1
ATOM 1140 C CA . ASN A 1 141 ? -6.475 2.366 -17.551 1.00 83.19 141 ASN A CA 1
ATOM 1141 C C . ASN A 1 141 ? -5.801 2.131 -16.193 1.00 83.19 141 ASN A C 1
ATOM 1143 O O . ASN A 1 141 ? -5.781 3.023 -15.342 1.00 83.19 141 ASN A O 1
ATOM 1147 N N . ARG A 1 142 ? -5.229 0.939 -15.983 1.00 82.81 142 ARG A N 1
ATOM 1148 C CA . ARG A 1 142 ? -4.650 0.522 -14.702 1.00 82.81 142 ARG A CA 1
ATOM 1149 C C . ARG A 1 142 ? -3.602 1.512 -14.19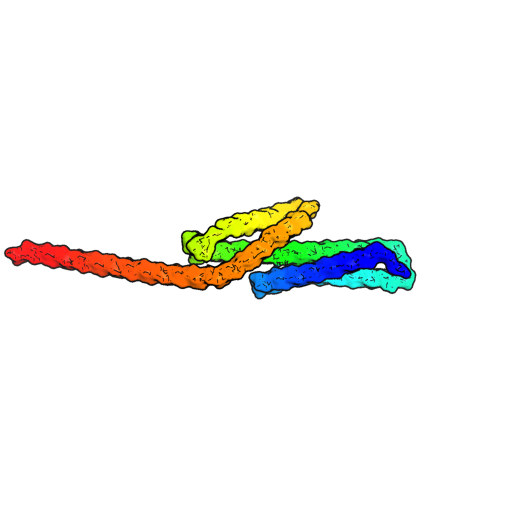5 1.00 82.81 142 ARG A C 1
ATOM 1151 O O . ARG A 1 142 ? -3.661 1.915 -13.042 1.00 82.81 142 ARG A O 1
ATOM 1158 N N . GLN A 1 143 ? -2.696 1.969 -15.056 1.00 82.31 143 GLN A N 1
ATOM 1159 C CA . GLN A 1 143 ? -1.635 2.892 -14.645 1.00 82.31 143 GLN A CA 1
ATOM 1160 C C . GLN A 1 143 ? -2.180 4.224 -14.106 1.00 82.31 143 GLN A C 1
ATOM 1162 O O . GLN A 1 143 ? -1.687 4.737 -13.103 1.00 82.31 143 GLN A O 1
ATOM 1167 N N . GLN A 1 144 ? -3.201 4.788 -14.756 1.00 86.31 144 GLN A N 1
ATOM 1168 C CA . GLN A 1 144 ? -3.810 6.041 -14.313 1.00 86.31 144 GLN A CA 1
ATOM 1169 C C . GLN A 1 144 ? -4.534 5.857 -12.976 1.00 86.31 144 GLN A C 1
ATOM 1171 O O . GLN A 1 144 ? -4.399 6.699 -12.091 1.00 86.31 144 GLN A O 1
ATOM 1176 N N . ALA A 1 145 ? -5.242 4.736 -12.811 1.00 85.62 145 ALA A N 1
ATOM 1177 C CA . ALA A 1 145 ? -5.915 4.395 -11.564 1.00 85.62 145 ALA A CA 1
ATOM 1178 C C . ALA A 1 145 ? -4.924 4.275 -10.395 1.00 85.62 145 ALA A C 1
ATOM 1180 O O . ALA A 1 145 ? -5.139 4.869 -9.344 1.00 85.62 145 ALA A O 1
ATOM 1181 N N . TYR A 1 146 ? -3.799 3.583 -10.591 1.00 85.06 146 TYR A N 1
ATOM 1182 C CA . TYR A 1 146 ? -2.784 3.432 -9.547 1.00 85.06 146 TYR A CA 1
ATOM 1183 C C . TYR A 1 146 ? -2.050 4.730 -9.216 1.00 85.06 146 TYR A C 1
ATOM 1185 O O . TYR A 1 146 ? -1.782 4.978 -8.045 1.00 85.06 146 TYR A O 1
ATOM 1193 N N . ARG A 1 147 ? -1.763 5.591 -10.201 1.00 82.81 147 ARG A N 1
ATOM 1194 C CA . ARG A 1 147 ? -1.202 6.926 -9.922 1.00 82.81 147 ARG A CA 1
ATOM 1195 C C . ARG A 1 147 ? -2.158 7.771 -9.090 1.00 82.81 147 ARG A C 1
ATOM 1197 O O . ARG A 1 147 ? -1.754 8.324 -8.075 1.00 82.81 147 ARG A O 1
ATOM 1204 N N . ALA A 1 148 ? -3.433 7.792 -9.472 1.00 85.31 148 ALA A N 1
ATOM 1205 C CA . ALA A 1 148 ? -4.479 8.472 -8.720 1.00 85.31 148 ALA A CA 1
ATOM 1206 C C . ALA A 1 148 ? -4.574 7.938 -7.276 1.00 85.31 148 ALA A C 1
ATOM 1208 O O . ALA A 1 148 ? -4.650 8.723 -6.331 1.00 85.31 148 ALA A O 1
ATOM 1209 N N . LEU A 1 149 ? -4.494 6.615 -7.087 1.00 85.50 149 LEU A N 1
ATOM 1210 C CA . LEU A 1 149 ? -4.456 6.000 -5.757 1.00 85.50 149 LEU A CA 1
ATOM 1211 C C . LEU A 1 149 ? -3.219 6.411 -4.951 1.00 85.50 149 LEU A C 1
ATOM 1213 O O . LEU A 1 149 ? -3.341 6.812 -3.792 1.00 85.50 149 LEU A O 1
ATOM 1217 N N . ALA A 1 150 ? -2.043 6.333 -5.568 1.00 78.94 150 ALA A N 1
ATOM 1218 C CA . ALA A 1 150 ? -0.773 6.665 -4.941 1.00 78.94 150 ALA A CA 1
ATOM 1219 C C . ALA A 1 150 ? -0.721 8.127 -4.483 1.00 78.94 150 ALA A C 1
ATOM 1221 O O . ALA A 1 150 ? -0.299 8.406 -3.366 1.00 78.94 150 ALA A O 1
ATOM 1222 N N . GLU A 1 151 ? -1.180 9.055 -5.318 1.00 82.62 151 GLU A N 1
ATOM 1223 C CA . GLU A 1 151 ? -1.120 10.489 -5.030 1.00 82.62 151 GLU A CA 1
ATOM 1224 C C . GLU A 1 151 ? -2.188 10.922 -4.020 1.00 82.62 151 GLU A C 1
ATOM 1226 O O . GLU A 1 151 ? -1.898 11.695 -3.106 1.00 82.62 151 GLU A O 1
ATOM 1231 N N . MET A 1 152 ? -3.421 10.419 -4.149 1.00 78.88 152 MET A N 1
ATOM 1232 C CA . MET A 1 152 ? -4.530 10.871 -3.303 1.00 78.88 152 MET A CA 1
ATOM 1233 C C . MET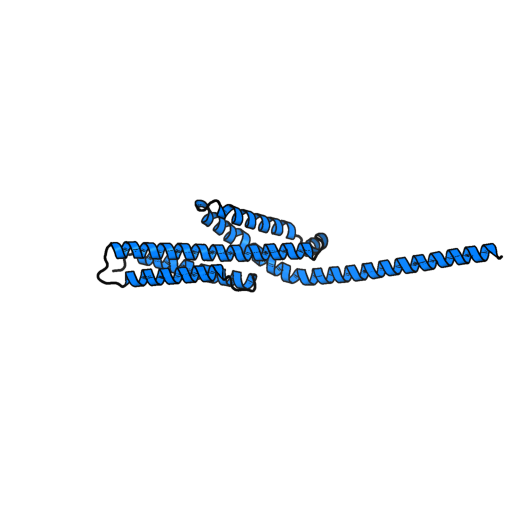 A 1 152 ? -4.604 10.132 -1.969 1.00 78.88 152 MET A C 1
ATOM 1235 O O . MET A 1 152 ? -4.864 10.758 -0.942 1.00 78.88 152 MET A O 1
ATOM 1239 N N . HIS A 1 153 ? -4.405 8.812 -1.965 1.00 79.25 153 HIS A N 1
ATOM 1240 C CA . HIS A 1 153 ? -4.733 7.985 -0.805 1.00 79.25 153 HIS A CA 1
ATOM 1241 C C . HIS A 1 153 ? -3.514 7.667 0.059 1.00 79.25 153 HIS A C 1
ATOM 1243 O O . HIS A 1 153 ? -3.612 7.763 1.279 1.00 79.25 153 HIS A O 1
ATOM 1249 N N . VAL A 1 154 ? -2.353 7.345 -0.521 1.00 76.62 154 VAL A N 1
ATOM 1250 C CA . VAL A 1 154 ? -1.191 6.882 0.268 1.00 76.62 154 VAL A CA 1
ATOM 1251 C C . VAL A 1 154 ? -0.717 7.909 1.312 1.00 76.62 154 VAL A C 1
ATOM 1253 O O . VAL A 1 154 ? -0.549 7.516 2.470 1.00 76.62 154 VAL A O 1
ATOM 1256 N N . PRO A 1 155 ? -0.572 9.217 1.007 1.00 82.00 155 PRO A N 1
ATOM 1257 C CA . PRO A 1 155 ? -0.190 10.204 2.021 1.00 82.00 155 PRO A CA 1
ATOM 1258 C C . PRO A 1 155 ? -1.215 10.332 3.156 1.00 82.00 155 PRO A C 1
ATOM 1260 O O . PRO A 1 155 ? -0.847 10.482 4.321 1.00 82.00 155 PRO A O 1
ATOM 1263 N N . GLN A 1 156 ? -2.508 10.244 2.828 1.00 82.62 156 GLN A N 1
ATOM 1264 C CA . GLN A 1 156 ? -3.594 10.328 3.809 1.00 82.62 156 GLN A CA 1
ATOM 1265 C C . GLN A 1 156 ? -3.612 9.095 4.715 1.00 82.62 156 GLN A C 1
ATOM 1267 O O . GLN A 1 156 ? -3.745 9.219 5.931 1.00 82.62 156 GLN A O 1
ATOM 1272 N N . LEU A 1 157 ? -3.392 7.918 4.130 1.00 80.56 157 LEU A N 1
ATOM 1273 C CA . LEU A 1 157 ? -3.264 6.661 4.852 1.00 80.56 157 LEU A CA 1
ATOM 1274 C C . LEU A 1 157 ? -2.052 6.671 5.798 1.00 80.56 157 LEU A C 1
ATOM 1276 O O . LEU A 1 157 ? -2.156 6.213 6.931 1.00 80.56 157 LEU A O 1
ATOM 1280 N N . PHE A 1 158 ? -0.930 7.277 5.403 1.00 78.88 158 PHE A N 1
ATOM 1281 C CA . PHE A 1 158 ? 0.222 7.451 6.294 1.00 78.88 158 PHE A CA 1
ATOM 1282 C C . PHE A 1 158 ? -0.053 8.416 7.458 1.00 78.88 158 PHE A C 1
ATOM 1284 O O . PHE A 1 158 ? 0.327 8.168 8.601 1.00 78.88 158 PHE A O 1
ATOM 1291 N N . ALA A 1 159 ? -0.741 9.531 7.205 1.00 83.44 159 ALA A N 1
ATOM 1292 C CA . ALA A 1 159 ? -1.172 10.412 8.289 1.00 83.44 159 ALA A CA 1
ATOM 1293 C C . ALA A 1 159 ? -2.136 9.688 9.252 1.00 83.44 159 ALA A C 1
ATOM 1295 O O . ALA A 1 159 ? -2.113 9.925 10.463 1.00 83.44 159 ALA A O 1
ATOM 1296 N N . PHE A 1 160 ? -2.952 8.780 8.712 1.00 83.00 160 PHE A N 1
ATOM 1297 C CA . PHE A 1 160 ? -3.873 7.935 9.459 1.00 83.00 160 PHE A CA 1
ATOM 1298 C C . PHE A 1 160 ? -3.161 6.927 10.368 1.00 83.00 160 PHE A C 1
ATOM 1300 O O . PHE A 1 160 ? -3.528 6.869 11.542 1.00 83.00 160 PHE A O 1
ATOM 1307 N N . SER A 1 161 ? -2.138 6.187 9.906 1.00 81.06 161 SER A N 1
ATOM 1308 C CA . SER A 1 161 ? -1.425 5.228 10.779 1.00 81.06 161 SER A CA 1
ATOM 1309 C C . SER A 1 161 ? -0.891 5.891 12.034 1.00 81.06 161 SER A C 1
ATOM 1311 O O . SER A 1 161 ? -1.116 5.394 13.132 1.00 81.06 161 SER A O 1
ATOM 1313 N N . ARG A 1 162 ? -0.264 7.059 11.889 1.00 84.44 162 ARG A N 1
ATOM 1314 C CA . ARG A 1 162 ? 0.284 7.797 13.027 1.00 84.44 162 ARG A CA 1
ATOM 1315 C C . ARG A 1 162 ? -0.777 8.187 14.051 1.00 84.44 162 ARG A C 1
ATOM 1317 O O . ARG A 1 162 ? -0.527 8.100 15.249 1.00 84.44 162 ARG A O 1
ATOM 1324 N N . LYS A 1 163 ? -1.953 8.642 13.602 1.00 86.94 163 LYS A N 1
ATOM 1325 C CA . LYS A 1 163 ? -3.065 8.955 14.516 1.00 86.94 163 LYS A CA 1
ATOM 1326 C C . LYS A 1 163 ? -3.561 7.687 15.210 1.00 86.94 163 LYS A C 1
ATOM 1328 O O . LYS A 1 163 ? -3.766 7.691 16.417 1.00 86.94 163 LYS A O 1
ATOM 1333 N N . MET A 1 164 ? -3.695 6.599 14.458 1.00 84.94 164 MET A N 1
ATOM 1334 C CA . MET A 1 164 ? -4.157 5.313 14.975 1.00 84.94 164 MET A CA 1
ATOM 1335 C C . MET A 1 164 ? -3.232 4.724 16.032 1.00 84.94 164 MET A C 1
ATOM 1337 O O . MET A 1 164 ? -3.715 4.266 17.060 1.00 84.94 164 MET A O 1
ATOM 1341 N N . GLU A 1 165 ? -1.920 4.758 15.804 1.00 87.25 165 GLU A N 1
ATOM 1342 C CA . GLU A 1 165 ? -0.915 4.280 16.762 1.00 87.25 165 GLU A CA 1
ATOM 1343 C C . GLU A 1 165 ? -1.024 4.985 18.117 1.00 87.25 165 GLU A C 1
ATOM 1345 O O . GLU A 1 165 ? -0.811 4.367 19.157 1.00 87.25 165 GLU A O 1
ATOM 1350 N N . VAL A 1 166 ? -1.404 6.265 18.117 1.00 90.69 166 VAL A N 1
ATOM 1351 C CA . VAL A 1 166 ? -1.617 7.038 19.346 1.00 90.69 166 VAL A CA 1
ATOM 1352 C C . VAL A 1 166 ? -3.000 6.772 19.950 1.00 90.69 166 VAL A C 1
ATOM 1354 O O . VAL A 1 166 ? -3.120 6.656 21.169 1.00 90.69 166 VAL A O 1
ATOM 1357 N N . SER A 1 167 ? -4.048 6.662 19.130 1.00 90.25 167 SER A N 1
ATOM 1358 C CA . SER A 1 167 ? -5.429 6.504 19.607 1.00 90.25 167 SER A CA 1
ATOM 1359 C C . SER A 1 167 ? -5.752 5.092 20.106 1.00 90.25 167 SER A C 1
ATOM 1361 O O . SER A 1 167 ? -6.538 4.944 21.037 1.00 90.25 167 SER A O 1
ATOM 1363 N N . GLU A 1 168 ? -5.163 4.042 19.532 1.00 90.88 168 GLU A N 1
ATOM 1364 C CA . GLU A 1 168 ? -5.438 2.642 19.894 1.00 90.88 168 GLU A CA 1
ATOM 1365 C C . GLU A 1 168 ? -5.201 2.299 21.377 1.00 90.88 168 GLU A C 1
ATOM 1367 O O . GLU A 1 168 ? -6.121 1.758 22.005 1.00 90.88 168 GLU A O 1
ATOM 1372 N N . PRO A 1 169 ? -4.056 2.646 22.000 1.00 92.62 169 PRO A N 1
ATOM 1373 C CA . PRO A 1 169 ? -3.864 2.394 23.428 1.00 92.62 169 PRO A CA 1
ATOM 1374 C C . PRO A 1 169 ? -4.862 3.172 24.298 1.00 92.62 169 PRO A C 1
ATOM 1376 O O . PRO A 1 169 ? -5.349 2.639 25.297 1.00 92.62 169 PRO A O 1
ATOM 1379 N N . LEU A 1 170 ? -5.230 4.395 23.898 1.00 93.50 170 LEU A N 1
ATOM 1380 C CA . LEU A 1 170 ? -6.212 5.215 24.616 1.00 93.50 170 LEU A CA 1
ATOM 1381 C C . LEU A 1 170 ? -7.620 4.610 24.536 1.00 93.50 170 LEU A C 1
ATOM 1383 O O . LEU A 1 170 ? -8.328 4.541 25.543 1.00 93.50 170 LEU A O 1
ATOM 1387 N N . MET A 1 171 ? -8.011 4.107 23.362 1.00 93.56 171 MET A N 1
ATOM 1388 C CA . MET A 1 171 ? -9.271 3.386 23.185 1.00 93.56 171 MET A CA 1
ATOM 1389 C C . MET A 1 171 ? -9.306 2.124 24.047 1.00 93.56 171 MET A C 1
ATOM 1391 O O . MET A 1 171 ? -10.304 1.879 24.729 1.00 93.56 171 MET A O 1
ATOM 1395 N N . LEU A 1 172 ? -8.220 1.345 24.072 1.00 92.62 172 LEU A N 1
ATOM 1396 C CA . LEU A 1 172 ? -8.131 0.138 24.892 1.00 92.62 172 LEU A CA 1
ATOM 1397 C C . LEU A 1 172 ? -8.303 0.457 26.382 1.00 92.62 172 LEU A C 1
ATOM 1399 O O . LEU A 1 172 ? -9.090 -0.199 27.072 1.00 92.62 172 LEU A O 1
ATOM 1403 N N . GLU A 1 173 ? -7.626 1.497 26.865 1.00 93.25 173 GLU A N 1
ATOM 1404 C CA . GLU A 1 173 ? -7.757 1.957 28.244 1.00 93.25 173 GLU A CA 1
ATOM 1405 C C . GLU A 1 173 ? -9.192 2.417 28.557 1.00 93.25 173 GLU A C 1
ATOM 1407 O O . GLU A 1 173 ? -9.749 2.068 29.604 1.00 93.25 173 GLU A O 1
ATOM 1412 N N . SER A 1 174 ? -9.834 3.147 27.638 1.00 92.88 174 SER A N 1
ATOM 1413 C CA . SER A 1 174 ? -11.220 3.608 27.797 1.00 92.88 174 SER A CA 1
ATOM 1414 C C . SER A 1 174 ? -12.207 2.443 27.943 1.00 92.88 174 SER A C 1
ATOM 1416 O O . SER A 1 174 ? -13.079 2.467 28.820 1.00 92.88 174 SER A O 1
ATOM 1418 N N . ILE A 1 175 ? -12.026 1.372 27.160 1.00 91.12 175 ILE A N 1
ATOM 1419 C CA . ILE A 1 175 ? -12.856 0.166 27.226 1.00 91.12 175 ILE A CA 1
ATOM 1420 C C . ILE A 1 175 ? -12.633 -0.562 28.547 1.00 91.12 175 ILE A C 1
ATOM 1422 O O . ILE A 1 175 ? -13.604 -0.970 29.188 1.00 91.12 175 ILE A O 1
ATOM 1426 N N . GLN A 1 176 ? -11.382 -0.711 28.985 1.00 92.31 176 GLN A N 1
ATOM 1427 C CA . GLN A 1 176 ? -11.066 -1.353 30.262 1.00 92.31 176 GLN A CA 1
ATOM 1428 C C . GLN A 1 176 ? -11.692 -0.592 31.436 1.00 92.31 176 GLN A C 1
ATOM 1430 O O . GLN A 1 176 ? -12.384 -1.194 32.261 1.00 92.31 176 GLN A O 1
ATOM 1435 N N . ARG A 1 177 ? -11.546 0.738 31.469 1.00 92.12 177 ARG A N 1
ATOM 1436 C CA . ARG A 1 177 ? -12.177 1.595 32.486 1.00 92.12 177 ARG A CA 1
ATOM 1437 C C . ARG A 1 177 ? -13.699 1.469 32.464 1.00 92.12 177 ARG A C 1
ATOM 1439 O O . ARG A 1 177 ? -14.322 1.370 33.521 1.00 92.12 177 ARG A O 1
ATOM 1446 N N . THR A 1 178 ? -14.297 1.435 31.277 1.00 90.94 178 THR A N 1
ATOM 1447 C CA . THR A 1 178 ? -15.748 1.299 31.104 1.00 90.94 178 THR A CA 1
ATOM 1448 C C . THR A 1 178 ? -16.237 -0.055 31.613 1.00 90.94 178 THR A C 1
ATOM 1450 O O . THR A 1 178 ? -17.174 -0.099 32.407 1.00 90.94 178 THR A O 1
ATOM 1453 N N . ARG A 1 179 ? -15.558 -1.156 31.268 1.00 89.19 179 ARG A N 1
ATOM 1454 C CA . ARG A 1 179 ? -15.881 -2.503 31.770 1.00 89.19 179 ARG A CA 1
ATOM 1455 C C . ARG A 1 179 ? -15.788 -2.593 33.292 1.00 89.19 179 ARG A C 1
ATOM 1457 O O . ARG A 1 179 ? -16.694 -3.142 33.912 1.00 89.19 179 ARG A O 1
ATOM 1464 N N . ILE A 1 180 ? -14.746 -2.018 33.896 1.00 92.00 180 ILE A N 1
ATOM 1465 C CA . ILE A 1 180 ? -14.594 -1.981 35.360 1.00 92.00 180 ILE A CA 1
ATOM 1466 C C . ILE A 1 180 ? -15.753 -1.207 35.998 1.00 92.00 180 ILE A C 1
ATOM 1468 O O . ILE A 1 180 ? -16.380 -1.703 36.931 1.00 92.00 180 ILE A O 1
ATOM 1472 N N . ARG A 1 181 ? -16.088 -0.021 35.471 1.00 90.94 181 ARG A N 1
ATOM 1473 C CA . ARG A 1 181 ? -17.218 0.782 35.966 1.00 90.94 181 ARG A CA 1
ATOM 1474 C C . ARG A 1 181 ? -18.545 0.035 35.850 1.00 90.94 181 ARG A C 1
ATOM 1476 O O . ARG A 1 181 ? -19.290 -0.003 36.822 1.00 90.94 181 ARG A O 1
ATOM 1483 N N . PHE A 1 182 ? -18.820 -0.597 34.709 1.00 90.94 182 PHE A N 1
ATOM 1484 C CA . PHE A 1 182 ? -20.023 -1.415 34.530 1.00 90.94 182 PHE A CA 1
ATOM 1485 C C . PHE A 1 182 ? -20.070 -2.593 35.505 1.00 90.94 182 PHE A C 1
ATOM 1487 O O . PHE A 1 182 ? -21.115 -2.836 36.101 1.00 90.94 182 PHE A O 1
ATOM 1494 N N . GLY A 1 183 ? -18.946 -3.283 35.721 1.00 89.50 183 GLY A N 1
ATOM 1495 C CA . GLY A 1 183 ? -18.848 -4.353 36.715 1.00 89.50 183 GLY A CA 1
ATOM 1496 C C . GLY A 1 183 ? -19.172 -3.864 38.128 1.00 89.50 183 GLY A C 1
ATOM 1497 O O . GLY A 1 183 ? -19.974 -4.485 38.821 1.00 89.50 183 GLY A O 1
ATOM 1498 N N . LEU A 1 184 ? -18.626 -2.713 38.533 1.00 93.25 184 LEU A N 1
ATOM 1499 C CA . LEU A 1 184 ? -18.914 -2.103 39.836 1.00 93.25 184 LEU A CA 1
ATOM 1500 C C . LEU A 1 184 ? -20.387 -1.696 39.978 1.00 93.25 184 LEU A C 1
ATOM 1502 O O . LEU A 1 184 ? -20.987 -1.948 41.021 1.00 93.25 184 LEU A O 1
ATOM 1506 N N . VAL A 1 185 ? -20.986 -1.110 38.937 1.00 94.12 185 VAL A N 1
ATOM 1507 C CA . VAL A 1 185 ? -22.413 -0.740 38.931 1.00 94.12 185 VAL A CA 1
ATOM 1508 C C . VAL A 1 185 ? -23.301 -1.980 39.032 1.00 94.12 185 VAL A C 1
ATOM 1510 O O . VAL A 1 185 ? -24.250 -1.993 39.818 1.00 94.12 185 VAL A O 1
ATOM 1513 N N . LEU A 1 186 ? -22.985 -3.040 38.284 1.00 95.25 186 LEU A N 1
ATOM 1514 C CA . LEU A 1 186 ? -23.728 -4.297 38.325 1.00 95.25 186 LEU A CA 1
ATOM 1515 C C . LEU A 1 186 ? -23.661 -4.932 39.720 1.00 95.25 186 LEU A C 1
ATOM 1517 O O . LEU A 1 186 ? -24.701 -5.252 40.292 1.00 95.25 186 LEU A O 1
ATOM 1521 N N . VAL A 1 187 ? -22.458 -5.049 40.295 1.00 94.88 187 VAL A N 1
ATOM 1522 C CA . VAL A 1 187 ? -22.259 -5.566 41.659 1.00 94.88 187 VAL A CA 1
ATOM 1523 C C . VAL A 1 187 ? -23.024 -4.717 42.673 1.00 94.88 187 VAL A C 1
ATOM 1525 O O . VAL A 1 187 ? -23.759 -5.265 43.491 1.00 94.88 187 VAL A O 1
ATOM 1528 N N . GLY A 1 188 ? -22.929 -3.387 42.589 1.00 95.38 188 GLY A N 1
ATOM 1529 C CA . GLY A 1 188 ? -23.675 -2.479 43.461 1.00 95.38 188 GLY A CA 1
ATOM 1530 C C . GLY A 1 188 ? -25.193 -2.669 43.361 1.00 95.38 188 GLY A C 1
ATOM 1531 O O . GLY A 1 188 ? -25.874 -2.710 44.383 1.00 95.38 188 GLY A O 1
ATOM 1532 N N . THR A 1 189 ? -25.720 -2.866 42.151 1.00 95.62 189 THR A N 1
ATOM 1533 C CA . THR A 1 189 ? -27.155 -3.111 41.915 1.00 95.62 189 THR A CA 1
ATOM 1534 C C . THR A 1 189 ? -27.609 -4.448 42.510 1.00 95.62 189 THR A C 1
ATOM 1536 O O . THR A 1 189 ? -28.664 -4.520 43.143 1.00 95.62 189 THR A O 1
ATOM 1539 N N . VAL A 1 190 ? -26.802 -5.505 42.364 1.00 96.38 190 VAL A N 1
ATOM 1540 C CA . VAL A 1 190 ? -27.078 -6.827 42.954 1.00 96.38 190 VAL A CA 1
ATOM 1541 C C . VAL A 1 190 ? -27.063 -6.764 44.484 1.00 96.38 190 VAL A C 1
ATOM 1543 O O . VAL A 1 190 ? -27.964 -7.289 45.135 1.00 96.38 190 VAL A O 1
ATOM 1546 N N . VAL A 1 191 ? -26.088 -6.072 45.078 1.00 97.25 191 VAL A N 1
ATOM 1547 C CA . VAL A 1 191 ? -26.018 -5.898 46.538 1.00 97.25 191 VAL A CA 1
ATOM 1548 C C . VAL A 1 191 ? -27.220 -5.101 47.051 1.00 97.25 191 VAL A C 1
ATOM 1550 O O . VAL A 1 191 ? -27.860 -5.513 48.017 1.00 97.25 191 VAL A O 1
ATOM 1553 N N . LEU A 1 192 ? -27.576 -3.996 46.388 1.00 97.69 192 LEU A N 1
ATOM 1554 C CA . LEU A 1 192 ? -28.699 -3.149 46.795 1.00 97.69 192 LEU A CA 1
ATOM 1555 C C . LEU A 1 192 ? -30.037 -3.903 46.745 1.00 97.69 192 LEU A C 1
ATOM 1557 O O . LEU A 1 192 ? -30.836 -3.812 47.676 1.00 97.69 192 LEU A O 1
ATOM 1561 N N . THR A 1 193 ? -30.267 -4.677 45.683 1.00 97.44 193 THR A N 1
ATOM 1562 C CA . THR A 1 193 ? -31.482 -5.495 45.533 1.00 97.44 193 THR A CA 1
ATOM 1563 C C . THR A 1 193 ? -31.552 -6.622 46.566 1.00 97.44 193 THR A C 1
ATOM 1565 O O . THR A 1 193 ? -32.623 -6.858 47.130 1.00 97.44 193 THR A O 1
ATOM 1568 N N . ALA A 1 194 ? -30.427 -7.268 46.890 1.00 97.00 194 ALA A N 1
ATOM 1569 C CA . ALA A 1 194 ? -30.362 -8.274 47.950 1.00 97.00 194 ALA A CA 1
ATOM 1570 C C . ALA A 1 194 ? -30.690 -7.682 49.333 1.00 97.00 194 ALA A C 1
ATOM 1572 O O . ALA A 1 194 ? -31.515 -8.238 50.060 1.00 97.00 194 ALA A O 1
ATOM 1573 N N . VAL A 1 195 ? -30.108 -6.524 49.671 1.00 97.94 195 VAL A N 1
ATOM 1574 C CA . VAL A 1 195 ? -30.381 -5.815 50.935 1.00 97.94 195 VAL A CA 1
ATOM 1575 C C . VAL A 1 195 ? -31.848 -5.401 51.023 1.00 97.94 195 VAL A C 1
ATOM 1577 O O . VAL A 1 195 ? -32.502 -5.674 52.028 1.00 97.94 195 VAL A O 1
ATOM 1580 N N . PHE A 1 196 ? -32.393 -4.802 49.961 1.00 98.12 196 PHE A N 1
ATOM 1581 C CA . PHE A 1 196 ? -33.800 -4.403 49.915 1.00 98.12 196 PHE A CA 1
ATOM 1582 C C . PHE A 1 196 ? -34.738 -5.596 50.144 1.00 98.12 196 PHE A C 1
ATOM 1584 O O . PHE A 1 196 ? -35.649 -5.525 50.969 1.00 98.12 196 PHE A O 1
ATOM 1591 N N . THR A 1 197 ? -34.474 -6.720 49.475 1.00 97.81 197 THR A N 1
ATOM 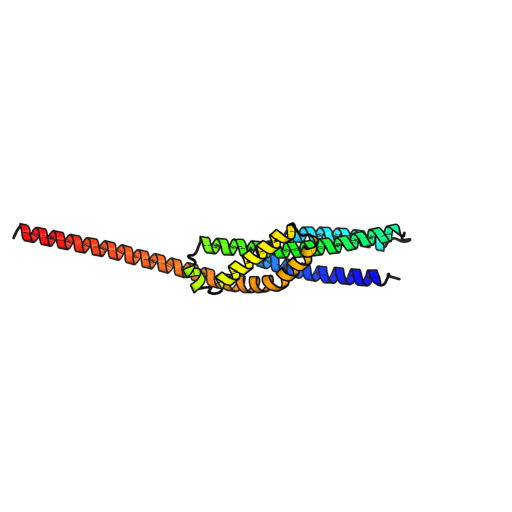1592 C CA . THR A 1 197 ? -35.270 -7.948 49.621 1.00 97.81 197 THR A CA 1
ATOM 1593 C C . THR A 1 197 ? -35.206 -8.491 51.050 1.00 97.81 197 THR A C 1
ATOM 1595 O O . THR A 1 197 ? -36.238 -8.854 51.615 1.00 97.81 197 THR A O 1
ATOM 1598 N N . ALA A 1 198 ? -34.024 -8.492 51.675 1.00 97.75 198 ALA A N 1
ATOM 1599 C CA . ALA A 1 198 ? -33.862 -8.905 53.067 1.00 97.75 198 ALA A CA 1
ATOM 1600 C C . ALA A 1 198 ? -34.641 -8.000 54.038 1.00 97.75 198 ALA A C 1
ATOM 1602 O O . ALA A 1 198 ? -35.309 -8.504 54.941 1.00 97.75 198 ALA A O 1
ATOM 1603 N N . CYS A 1 199 ? -34.621 -6.680 53.827 1.00 98.00 199 CYS A N 1
ATOM 1604 C CA . CYS A 1 199 ? -35.403 -5.733 54.625 1.00 98.00 199 CYS A CA 1
ATOM 1605 C C . CYS A 1 199 ? -36.913 -5.971 54.493 1.00 98.00 199 CYS A C 1
ATOM 1607 O O . CYS A 1 199 ? -37.617 -5.971 55.502 1.00 98.00 199 CYS A O 1
ATOM 1609 N N . VAL A 1 200 ? -37.412 -6.212 53.276 1.00 98.12 200 VAL A N 1
ATOM 1610 C CA . VAL A 1 200 ? -38.831 -6.529 53.042 1.00 98.12 200 VAL A CA 1
ATOM 1611 C C . VAL A 1 200 ? -39.221 -7.827 53.749 1.00 98.12 200 VAL A C 1
ATOM 1613 O O . VAL A 1 200 ? -40.237 -7.864 54.439 1.00 98.12 200 VAL A O 1
ATOM 1616 N N . MET A 1 201 ? -38.400 -8.874 53.640 1.00 97.81 201 MET A N 1
ATOM 1617 C CA . MET A 1 201 ? -38.644 -10.156 54.310 1.00 97.81 201 MET A CA 1
ATOM 1618 C C . MET A 1 201 ? -38.652 -10.012 55.836 1.00 97.81 201 MET A C 1
ATOM 1620 O O . MET A 1 201 ? -39.548 -10.538 56.493 1.00 97.81 201 MET A O 1
ATOM 1624 N N . LEU A 1 202 ? -37.706 -9.256 56.402 1.00 97.75 202 LEU A N 1
ATOM 1625 C CA . LEU A 1 202 ? -37.657 -8.978 57.839 1.00 97.75 202 LEU A CA 1
ATOM 1626 C C . LEU A 1 202 ? -38.893 -8.198 58.307 1.00 97.75 202 LEU A C 1
ATOM 1628 O O . LEU A 1 202 ? -39.488 -8.536 59.326 1.00 97.75 202 LEU A O 1
ATOM 1632 N N . PHE A 1 203 ? -39.308 -7.182 57.550 1.00 97.88 203 PHE A N 1
ATOM 1633 C CA . PHE A 1 203 ? -40.509 -6.405 57.849 1.00 97.88 203 PHE A CA 1
ATOM 1634 C C . PHE A 1 203 ? -41.775 -7.274 57.828 1.00 97.88 203 PHE A C 1
ATOM 1636 O O . PHE A 1 203 ? -42.597 -7.195 58.741 1.00 97.88 203 PHE A O 1
ATOM 1643 N N . LEU A 1 204 ? -41.918 -8.139 56.819 1.00 97.56 204 LEU A N 1
ATOM 1644 C CA . LEU A 1 204 ? -43.025 -9.094 56.739 1.00 97.56 204 LEU A CA 1
ATOM 1645 C C . LEU A 1 204 ? -43.001 -10.085 57.908 1.00 97.56 204 LEU A C 1
ATOM 1647 O O . LEU A 1 204 ? -44.044 -10.347 58.501 1.00 97.56 204 LEU A O 1
ATOM 1651 N N . PHE A 1 205 ? -41.823 -10.592 58.277 1.00 97.19 205 PHE A N 1
ATOM 1652 C CA . PHE A 1 205 ? -41.662 -11.502 59.409 1.00 97.19 205 PHE A CA 1
ATOM 1653 C C . PHE A 1 205 ? -42.104 -10.861 60.731 1.00 97.19 205 PHE A C 1
ATOM 1655 O O . PHE A 1 205 ? -42.886 -11.464 61.468 1.00 97.19 205 PHE A O 1
ATOM 1662 N N . LEU A 1 206 ? -41.660 -9.625 60.994 1.00 97.06 206 LEU A N 1
ATOM 1663 C CA . LEU A 1 206 ? -42.043 -8.861 62.184 1.00 97.06 206 LEU A CA 1
ATOM 1664 C C . LEU A 1 206 ? -43.549 -8.581 62.227 1.00 97.06 206 LEU A C 1
ATOM 1666 O O . LEU A 1 206 ? -44.152 -8.686 63.287 1.00 97.06 206 LEU A O 1
ATOM 1670 N N . ARG A 1 207 ? -44.174 -8.284 61.082 1.00 96.75 207 ARG A N 1
ATOM 1671 C CA . ARG A 1 207 ? -45.621 -8.030 60.997 1.00 96.75 207 ARG A CA 1
ATOM 1672 C C . ARG A 1 207 ? -46.480 -9.273 61.253 1.00 96.75 207 ARG A C 1
ATOM 1674 O O . ARG A 1 207 ? -47.621 -9.134 61.671 1.00 96.75 207 ARG A O 1
ATOM 1681 N N . ILE A 1 208 ? -45.974 -10.468 60.952 1.00 97.19 208 ILE A N 1
ATOM 1682 C CA . ILE A 1 208 ? -46.708 -11.726 61.172 1.00 97.19 208 ILE A CA 1
ATOM 1683 C C . ILE A 1 208 ? -46.668 -12.149 62.650 1.00 97.19 208 ILE A C 1
ATOM 1685 O O . ILE A 1 208 ? -47.595 -12.811 63.108 1.00 97.19 208 ILE A O 1
ATOM 1689 N N . HIS A 1 209 ? -45.615 -11.782 63.388 1.00 94.31 209 HIS A N 1
ATOM 1690 C CA . HIS A 1 209 ? -45.356 -12.285 64.745 1.00 94.31 209 HIS A CA 1
ATOM 1691 C C . HIS A 1 209 ? -45.510 -11.245 65.868 1.00 94.31 209 HIS A C 1
ATOM 1693 O O . HIS A 1 209 ? -45.318 -11.604 67.030 1.00 94.31 209 HIS A O 1
ATOM 1699 N N . GLY A 1 210 ? -45.807 -9.983 65.548 1.00 90.75 210 GLY A N 1
ATOM 1700 C CA . GLY A 1 210 ? -46.088 -8.917 66.518 1.00 90.75 210 GLY A CA 1
ATOM 1701 C C . GLY A 1 210 ? -47.563 -8.570 66.548 1.00 90.75 210 GLY A C 1
ATOM 1702 O O . GLY A 1 210 ? -48.118 -8.514 67.666 1.00 90.75 210 GLY A O 1
#

Secondary structure (DSSP, 8-state):
---HHHHHHHHHHHHHHHHHHHHHHHHHHHHSS--HHHHHHHHHHHHHHHHHHHHHT-SSPPHHHHHHHHHHHHHHHHHHHHHHHHHHHHHHHHHHHHHHHHHHHS-HHHHHHH-TTHHHHHHHHHHHHHHHHHHTT-TTTHHHHHHHHHHHTHHHHHHHHHHHHHHHHHHHHHHHHHHHHHHHHHHHHHHHHHHHHHHHHHHHHHHHH-

Foldseek 3Di:
DPDPVVVVLVVVLVVLLVVLVVLQVVLCVQLVHHLVQLVVLQVLLVVLQVQLVVLVPDPPHDVVSVVSSVVSSVSSVVSSLRSLLSSLVSLLVSVQVVLVVCVVVAPVVLCCVLPVCSVVLNVLSVVLVVLNVVCVVPVPCNSVSSVCSCVPNVVVSVVVVVSCVVSVVVSVVVVVVVVVVVVVVVVVVVVVVVVVVVVVVVVVVVVVVD

Sequence (210 aa):
MSDPDIADELADIIRRWNEIEGRLKAAEQICGDAVVAAVNELRYAGRQFVDAMTIYVKSPQTEDDGREMRKHLQNVKYNLMNADHDCTDAVCLFYHERVKRMLNEYPLATILEYFPEFRQIHDQIDGANKVIAQSRETRVNRQQAYRALAEMHVPQLFAFSRKMEVSEPLMLESIQRTRIRFGLVLVGTVVLTAVFTACVMLFLFLRIHG

Radius of gyration: 30.61 Å; chains: 1; bounding box: 77×24×103 Å

Organism: NCBI:txid1355477